Protein AF-A0A8W8MXT1-F1 (afdb_monomer)

Secondary structure (DSSP, 8-state):
-----------------------PPPP--TT---PPPPHHHHHHHHHHHHHHHHHHHHTT---S-S---S---------------------------TT----SGGGGTS----TTS--------GGG----S-----HHHHHHHHHHHHHHHHHHHHHTT-SHHHHHHHHHHHHHHHHHHHHHHHHHHHHHHHHHHHHTT-

Solvent-accessible surface area (backbone atoms only — not comparable to full-atom values): 13811 Å² total; per-residue (Å²): 142,87,83,81,89,82,84,88,81,81,84,76,86,77,82,80,74,79,80,76,87,68,82,69,84,80,81,76,69,82,86,57,83,82,78,77,80,51,73,70,57,52,51,50,50,51,52,52,51,51,52,49,49,51,51,32,57,74,68,67,53,77,72,94,76,85,80,88,94,70,94,77,88,80,90,81,88,89,87,87,86,84,92,84,81,91,73,88,73,81,90,75,84,79,87,74,75,98,78,72,83,74,65,80,71,66,66,79,79,51,87,81,87,49,92,82,59,82,61,82,78,77,82,73,58,80,89,73,63,80,75,85,63,85,73,74,64,51,75,66,55,48,55,51,49,50,53,50,51,51,50,52,50,51,50,48,37,37,74,71,35,70,34,72,67,35,38,52,52,51,51,52,50,50,52,53,49,51,52,51,50,53,51,49,51,51,52,52,51,54,48,50,54,52,48,52,61,51,63,76,72,110

Radius of gyration: 38.76 Å; Cα contacts (8 Å, |Δi|>4): 17; chains: 1; bounding box: 83×73×113 Å

Structure (mmCIF, N/CA/C/O backbone):
data_AF-A0A8W8MXT1-F1
#
_entry.id   AF-A0A8W8MXT1-F1
#
loop_
_atom_site.group_PDB
_atom_site.id
_atom_site.type_symbol
_atom_site.label_atom_id
_atom_site.label_alt_id
_atom_site.label_comp_id
_atom_site.label_asym_id
_atom_site.label_entity_id
_atom_site.label_seq_id
_atom_site.pdbx_PDB_ins_code
_atom_site.Cartn_x
_atom_site.Cartn_y
_atom_site.Cartn_z
_atom_site.occupancy
_atom_site.B_iso_or_equiv
_atom_site.auth_seq_id
_atom_site.auth_comp_id
_atom_site.auth_asym_id
_atom_site.auth_atom_id
_atom_site.pdbx_PDB_model_num
ATOM 1 N N . MET A 1 1 ? 56.842 46.570 -22.844 1.00 40.50 1 MET A N 1
ATOM 2 C CA . MET A 1 1 ? 55.548 46.547 -22.132 1.00 40.50 1 MET A CA 1
ATOM 3 C C . MET A 1 1 ? 55.497 45.301 -21.277 1.00 40.50 1 MET A C 1
ATOM 5 O O . MET A 1 1 ? 55.399 44.234 -21.853 1.00 40.50 1 MET A O 1
ATOM 9 N N . LEU A 1 2 ? 55.614 45.447 -19.958 1.00 51.06 2 LEU A N 1
ATOM 10 C CA . LEU A 1 2 ? 55.092 44.544 -18.925 1.00 51.06 2 LEU A CA 1
ATOM 11 C C . LEU A 1 2 ? 55.190 45.307 -17.592 1.00 51.06 2 LEU A C 1
ATOM 13 O O . LEU A 1 2 ? 56.258 45.829 -17.272 1.00 51.06 2 LEU A O 1
ATOM 17 N N . PRO A 1 3 ? 54.083 45.421 -16.852 1.00 50.78 3 PRO A N 1
ATOM 18 C CA . PRO A 1 3 ? 54.139 45.133 -15.419 1.00 50.78 3 PRO A CA 1
ATOM 19 C C . PRO A 1 3 ? 52.969 44.211 -15.033 1.00 50.78 3 PRO A C 1
ATOM 21 O O . PRO A 1 3 ? 51.824 44.432 -15.405 1.00 50.78 3 PRO A O 1
ATOM 24 N N . SER A 1 4 ? 53.275 43.043 -14.475 1.00 47.12 4 SER A N 1
ATOM 25 C CA . SER A 1 4 ? 53.350 42.802 -13.026 1.00 47.12 4 SER A CA 1
ATOM 26 C C . SER A 1 4 ? 51.969 42.716 -12.373 1.00 47.12 4 SER A C 1
ATOM 28 O O . SER A 1 4 ? 51.375 43.708 -11.965 1.00 47.12 4 SER A O 1
ATOM 30 N N . LEU A 1 5 ? 51.506 41.472 -12.254 1.00 54.72 5 LEU A N 1
ATOM 31 C CA . LEU A 1 5 ? 50.462 41.018 -11.339 1.00 54.72 5 LEU A CA 1
ATOM 32 C C . LEU A 1 5 ? 50.818 41.421 -9.900 1.00 54.72 5 LEU A C 1
ATOM 34 O O . LEU A 1 5 ? 51.961 41.219 -9.508 1.00 54.72 5 LEU A O 1
ATOM 38 N N . TYR A 1 6 ? 49.856 41.879 -9.094 1.00 54.00 6 TYR A N 1
ATOM 39 C CA . TYR A 1 6 ? 49.810 41.497 -7.679 1.00 54.00 6 TYR A CA 1
ATOM 40 C C . TYR A 1 6 ? 48.378 41.546 -7.134 1.00 54.00 6 TYR A C 1
ATOM 42 O O . TYR A 1 6 ? 47.598 42.461 -7.382 1.00 54.00 6 TYR A O 1
ATOM 50 N N . ILE A 1 7 ? 48.055 40.466 -6.437 1.00 53.22 7 ILE A N 1
ATOM 51 C CA . ILE A 1 7 ? 46.746 39.977 -6.019 1.00 53.22 7 ILE A CA 1
ATOM 52 C C . ILE A 1 7 ? 46.249 40.753 -4.792 1.00 53.22 7 ILE A C 1
ATOM 54 O O . ILE A 1 7 ? 46.935 40.812 -3.774 1.00 53.22 7 ILE A O 1
ATOM 58 N N . CYS A 1 8 ? 45.037 41.312 -4.860 1.00 46.38 8 CYS A N 1
ATOM 59 C CA . CYS A 1 8 ? 44.362 41.903 -3.704 1.00 46.38 8 CYS A CA 1
ATOM 60 C C . CYS A 1 8 ? 43.597 40.806 -2.943 1.00 46.38 8 CYS A C 1
ATOM 62 O O . CYS A 1 8 ? 42.515 40.382 -3.346 1.00 46.38 8 CYS A O 1
ATOM 64 N N . SER A 1 9 ? 44.193 40.315 -1.856 1.00 49.50 9 SER A N 1
ATOM 65 C CA . SER A 1 9 ? 43.590 39.351 -0.931 1.00 49.50 9 SER A CA 1
ATOM 66 C C . SER A 1 9 ? 42.647 40.067 0.044 1.00 49.50 9 SER A C 1
ATOM 68 O O . SER A 1 9 ? 43.097 40.690 1.006 1.00 49.50 9 SER A O 1
ATOM 70 N N . GLN A 1 10 ? 41.333 39.961 -0.174 1.00 53.66 10 GLN A N 1
ATOM 71 C CA . GLN A 1 10 ? 40.317 40.369 0.802 1.00 53.66 10 GLN A CA 1
ATOM 72 C C . GLN A 1 10 ? 40.299 39.397 1.995 1.00 53.66 10 GLN A C 1
ATOM 74 O O . GLN A 1 10 ? 39.792 38.279 1.897 1.00 53.66 10 GLN A O 1
ATOM 79 N N . LEU A 1 11 ? 40.816 39.837 3.146 1.00 50.19 11 LEU A N 1
ATOM 80 C CA . LEU A 1 11 ? 40.603 39.177 4.436 1.00 50.19 11 LEU A CA 1
ATOM 81 C C . LEU A 1 11 ? 39.137 39.337 4.879 1.00 50.19 11 LEU A C 1
ATOM 83 O O . LEU A 1 11 ? 38.745 40.390 5.382 1.00 50.19 11 LEU A O 1
ATOM 87 N N . HIS A 1 12 ? 38.345 38.270 4.778 1.00 49.03 12 HIS A N 1
ATOM 88 C CA . HIS A 1 12 ? 37.086 38.149 5.513 1.00 49.03 12 HIS A CA 1
ATOM 89 C C . HIS A 1 12 ? 37.369 37.603 6.918 1.00 49.03 12 HIS A C 1
ATOM 91 O O . HIS A 1 12 ? 37.775 36.455 7.098 1.00 49.03 12 HIS A O 1
ATOM 97 N N . LYS A 1 13 ? 37.158 38.449 7.931 1.00 48.50 13 LYS A N 1
ATOM 98 C CA . LYS A 1 13 ? 37.208 38.087 9.353 1.00 48.50 13 LYS A CA 1
ATOM 99 C C . LYS A 1 13 ? 36.085 37.091 9.674 1.00 48.50 13 LYS A C 1
ATOM 101 O O . LYS A 1 13 ? 34.953 37.492 9.924 1.00 48.50 13 LYS A O 1
ATOM 106 N N . ILE A 1 14 ? 36.394 35.796 9.698 1.00 48.50 14 ILE A N 1
ATOM 107 C CA . ILE A 1 14 ? 35.502 34.774 10.259 1.00 48.50 14 ILE A CA 1
ATOM 108 C C . ILE A 1 14 ? 35.647 34.831 11.782 1.00 48.50 14 ILE A C 1
ATOM 110 O O . ILE A 1 14 ? 36.616 34.328 12.350 1.00 48.50 14 ILE A O 1
ATOM 114 N N . SER A 1 15 ? 34.675 35.462 12.440 1.00 42.72 15 SER A N 1
ATOM 115 C CA . SER A 1 15 ? 34.469 35.349 13.883 1.00 42.72 15 SER A CA 1
ATOM 116 C C . SER A 1 15 ? 34.148 33.889 14.218 1.00 42.72 15 SER A C 1
ATOM 118 O O . SER A 1 15 ? 33.016 33.428 14.074 1.00 42.72 15 SER A O 1
ATOM 120 N N . ARG A 1 16 ? 35.168 33.123 14.616 1.00 47.56 16 ARG A N 1
ATOM 121 C CA . ARG A 1 16 ? 35.011 31.787 15.200 1.00 47.56 16 ARG A CA 1
ATOM 122 C C . ARG A 1 16 ? 34.547 31.941 16.649 1.00 47.56 16 ARG A C 1
ATOM 124 O O . ARG A 1 16 ? 35.324 31.781 17.583 1.00 47.56 16 ARG A O 1
ATOM 131 N N . GLY A 1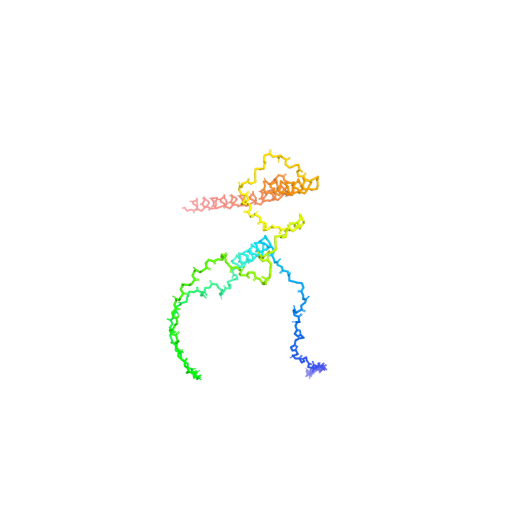 17 ? 33.270 32.276 16.823 1.00 42.88 17 GLY A N 1
ATOM 132 C CA . GLY A 1 17 ? 32.574 32.103 18.094 1.00 42.88 17 GLY A CA 1
ATOM 133 C C . GLY A 1 17 ? 32.471 30.610 18.404 1.00 42.88 17 GLY A C 1
ATOM 134 O O . GLY A 1 17 ? 31.819 29.866 17.670 1.00 42.88 17 GLY A O 1
ATOM 135 N N . GLY A 1 18 ? 33.169 30.168 19.450 1.00 45.69 18 GLY A N 1
ATOM 136 C CA . GLY A 1 18 ? 33.198 28.781 19.897 1.00 45.69 18 GLY A CA 1
ATOM 137 C C . GLY A 1 18 ? 31.804 28.273 20.260 1.00 45.69 18 GLY A C 1
ATOM 138 O O . GLY A 1 18 ? 31.158 28.785 21.170 1.00 45.69 18 GLY A O 1
ATOM 139 N N . ARG A 1 19 ? 31.345 27.231 19.562 1.00 50.53 19 ARG A N 1
ATOM 140 C CA . ARG A 1 19 ? 30.211 26.421 20.007 1.00 50.53 19 ARG A CA 1
ATOM 141 C C . ARG A 1 19 ? 30.745 25.409 21.010 1.00 50.53 19 ARG A C 1
ATOM 143 O O . ARG A 1 19 ? 31.277 24.374 20.623 1.00 50.53 19 ARG A O 1
ATOM 150 N N . GLY A 1 20 ? 30.649 25.750 22.292 1.00 45.50 20 GLY A N 1
ATOM 151 C CA . GLY A 1 20 ? 30.861 24.794 23.370 1.00 45.50 20 GLY A CA 1
ATOM 152 C C . GLY A 1 20 ? 29.969 23.573 23.150 1.00 45.50 20 GLY A C 1
ATOM 153 O O . GLY A 1 20 ? 28.753 23.707 23.007 1.00 45.50 20 GLY A O 1
ATOM 154 N N . GLY A 1 21 ? 30.587 22.393 23.088 1.00 55.50 21 GLY A N 1
ATOM 155 C CA . GLY A 1 21 ? 29.912 21.099 23.102 1.00 55.50 21 GLY A CA 1
ATOM 156 C C . GLY A 1 21 ? 29.298 20.855 24.475 1.00 55.50 21 GLY A C 1
ATOM 157 O O . GLY A 1 21 ? 29.840 20.116 25.288 1.00 55.50 21 GLY A O 1
ATOM 158 N N . GLY A 1 22 ? 28.192 21.538 24.758 1.00 51.62 22 GLY A N 1
ATOM 159 C CA . GLY A 1 22 ? 27.379 21.288 25.935 1.00 51.62 22 GLY A CA 1
ATOM 160 C C . GLY A 1 22 ? 26.514 20.064 25.685 1.00 51.62 22 GLY A C 1
ATOM 161 O O . GLY A 1 22 ? 25.626 20.100 24.834 1.00 51.62 22 GLY A O 1
ATOM 162 N N . TYR A 1 23 ? 26.773 18.990 26.431 1.00 65.56 23 TYR A N 1
ATOM 163 C CA . TYR A 1 23 ? 25.826 17.896 26.631 1.00 65.56 23 TYR A CA 1
ATOM 164 C C . TYR A 1 23 ? 24.444 18.504 26.910 1.00 65.56 23 TYR A C 1
ATOM 166 O O . TYR A 1 23 ? 24.275 19.248 27.878 1.00 65.56 23 TYR A O 1
ATOM 174 N N . GLY A 1 24 ? 23.481 18.248 26.023 1.00 72.06 24 GLY A N 1
ATOM 175 C CA . GLY A 1 24 ? 22.131 18.787 26.153 1.00 72.06 24 GLY A CA 1
ATOM 176 C C . GLY A 1 24 ? 21.487 18.392 27.491 1.00 72.06 24 GLY A C 1
ATOM 177 O O . GLY A 1 24 ? 21.883 17.391 28.098 1.00 72.06 24 GLY A O 1
ATOM 178 N N . PRO A 1 25 ? 20.491 19.159 27.968 1.00 74.12 25 PRO A N 1
ATOM 179 C CA . PRO A 1 25 ? 19.817 18.878 29.231 1.00 74.12 25 PRO A CA 1
ATOM 180 C C . PRO A 1 25 ? 19.287 17.437 29.246 1.00 74.12 25 PRO A C 1
ATOM 182 O O . PRO A 1 25 ? 18.581 17.014 28.325 1.00 74.12 25 PRO A O 1
ATOM 185 N N . LYS A 1 26 ? 19.657 16.666 30.281 1.00 73.06 26 LYS A N 1
ATOM 186 C CA . LYS A 1 26 ? 19.218 15.273 30.436 1.00 73.06 26 LYS A CA 1
ATOM 187 C C . LYS A 1 26 ? 17.690 15.238 30.487 1.00 73.06 26 LYS A C 1
ATOM 189 O O . LYS A 1 26 ? 17.072 15.934 31.288 1.00 73.06 26 LYS A O 1
ATOM 194 N N . LYS A 1 27 ? 17.085 14.439 29.604 1.00 78.38 27 LYS A N 1
ATOM 195 C CA . LYS A 1 27 ? 15.631 14.268 29.545 1.00 78.38 27 LYS A CA 1
ATOM 196 C C . LYS A 1 27 ? 15.172 13.536 30.805 1.00 78.38 27 LYS A C 1
ATOM 198 O O . LYS A 1 27 ? 15.558 12.393 31.039 1.00 78.38 27 LYS A O 1
ATOM 203 N N . ASN A 1 28 ? 14.349 14.196 31.612 1.00 78.44 28 ASN A N 1
ATOM 204 C CA . ASN A 1 28 ? 13.729 13.577 32.774 1.00 78.44 28 ASN A CA 1
ATOM 205 C C . ASN A 1 28 ? 12.517 12.764 32.304 1.00 78.44 28 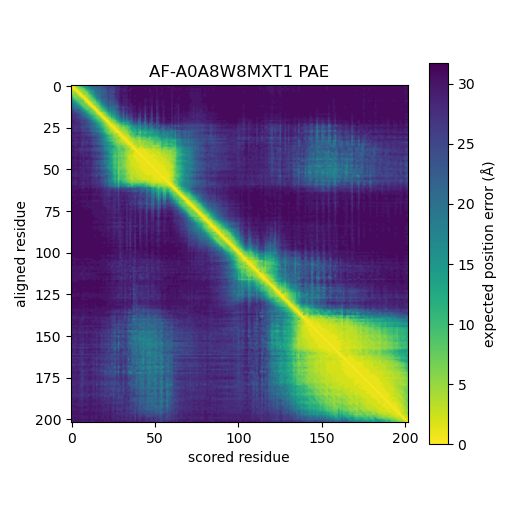ASN A C 1
ATOM 207 O O . ASN A 1 28 ? 11.474 13.326 31.993 1.00 78.44 28 ASN A O 1
ATOM 211 N N . TYR A 1 29 ? 12.653 11.439 32.270 1.00 77.75 29 TYR A N 1
ATOM 212 C CA . TYR A 1 29 ? 11.576 10.518 31.872 1.00 77.75 29 TYR A CA 1
ATOM 213 C C . TYR A 1 29 ? 10.557 10.244 32.994 1.00 77.75 29 TYR A C 1
ATOM 215 O O . TYR A 1 29 ? 9.564 9.543 32.794 1.00 77.75 29 TYR A O 1
ATOM 223 N N . LYS A 1 30 ? 10.785 10.779 34.200 1.00 83.31 30 LYS A N 1
ATOM 224 C CA . LYS A 1 30 ? 9.920 10.539 35.359 1.00 83.31 30 LYS A CA 1
ATOM 225 C C . LYS A 1 30 ? 8.631 11.354 35.229 1.00 83.31 30 LYS A C 1
ATOM 227 O O . LYS A 1 30 ? 8.668 12.577 35.268 1.00 83.31 30 LYS A O 1
ATOM 232 N N . GLY A 1 31 ? 7.502 10.659 35.076 1.00 80.88 31 GLY A N 1
ATOM 233 C CA . GLY A 1 31 ? 6.175 11.263 34.890 1.00 80.88 31 GLY A CA 1
ATOM 234 C C . GLY A 1 31 ? 5.742 11.425 33.428 1.00 80.88 31 GLY A C 1
ATOM 235 O O . GLY A 1 31 ? 4.626 11.876 33.176 1.00 80.88 31 GLY A O 1
ATOM 236 N N . GLN A 1 32 ? 6.576 11.030 32.458 1.00 83.69 32 GLN A N 1
ATOM 237 C CA . GLN A 1 32 ? 6.159 10.985 31.059 1.00 83.69 32 GLN A CA 1
ATOM 238 C C . GLN A 1 32 ? 5.208 9.801 30.843 1.00 83.69 32 GLN A C 1
ATOM 240 O O . GLN A 1 32 ? 5.432 8.705 31.363 1.00 83.69 32 GLN A O 1
ATOM 245 N N . ARG A 1 33 ? 4.127 10.021 30.085 1.00 80.94 33 ARG A N 1
ATOM 246 C CA . ARG A 1 33 ? 3.199 8.948 29.710 1.00 80.94 33 ARG A CA 1
ATOM 247 C C . ARG A 1 33 ? 3.984 7.838 29.010 1.00 80.94 33 ARG A C 1
ATOM 249 O O . ARG A 1 33 ? 4.673 8.094 28.026 1.00 80.94 33 ARG A O 1
ATOM 256 N N . ARG A 1 34 ? 3.896 6.616 29.542 1.00 82.56 34 ARG A N 1
ATOM 257 C CA . ARG A 1 34 ? 4.481 5.435 28.904 1.00 82.56 34 ARG A CA 1
ATOM 258 C C . ARG A 1 34 ? 3.614 5.106 27.695 1.00 82.56 34 ARG A C 1
ATOM 260 O O . ARG A 1 34 ? 2.451 4.750 27.861 1.00 82.56 34 ARG A O 1
ATOM 267 N N . HIS A 1 35 ? 4.167 5.276 26.503 1.00 83.00 35 HIS A N 1
ATOM 268 C CA . HIS A 1 35 ? 3.561 4.760 25.286 1.00 83.00 35 HIS A CA 1
ATOM 269 C C . HIS A 1 35 ? 3.972 3.297 25.166 1.00 83.00 35 HIS A C 1
ATOM 271 O O . HIS A 1 35 ? 5.163 2.991 25.126 1.00 83.00 35 HIS A O 1
ATOM 277 N N . PHE A 1 36 ? 2.989 2.405 25.196 1.00 80.44 36 PHE A N 1
ATOM 278 C CA . PHE A 1 36 ? 3.184 1.032 24.766 1.00 80.44 36 PHE A CA 1
ATOM 279 C C . PHE A 1 36 ? 2.900 1.026 23.268 1.00 80.44 36 PHE A C 1
ATOM 281 O O . PHE A 1 36 ? 1.829 1.467 22.861 1.00 80.44 36 PHE A O 1
ATOM 288 N N . THR A 1 37 ? 3.879 0.643 22.456 1.00 85.12 37 THR A N 1
ATOM 289 C CA . THR A 1 37 ? 3.658 0.445 21.021 1.00 85.12 37 THR A CA 1
ATOM 290 C C . THR A 1 37 ? 2.768 -0.772 20.839 1.00 85.12 37 THR A C 1
ATOM 292 O O . THR A 1 37 ? 3.089 -1.847 21.354 1.00 85.12 37 THR A O 1
ATOM 295 N N . ASP A 1 38 ? 1.662 -0.597 20.124 1.00 88.50 38 ASP A N 1
ATOM 296 C CA . ASP A 1 38 ? 0.737 -1.683 19.821 1.00 88.50 38 ASP A CA 1
ATOM 297 C C . ASP A 1 38 ? 1.421 -2.731 18.926 1.00 88.50 38 ASP A C 1
ATOM 299 O O . ASP A 1 38 ? 2.295 -2.408 18.117 1.00 88.50 38 ASP A O 1
ATOM 303 N N . ALA A 1 39 ? 1.023 -4.002 19.048 1.00 85.00 39 ALA A N 1
ATOM 304 C CA . ALA A 1 39 ? 1.642 -5.108 18.304 1.00 85.00 39 ALA A CA 1
ATOM 305 C C . ALA A 1 39 ? 1.613 -4.889 16.776 1.00 85.00 39 ALA A C 1
ATOM 307 O O . ALA A 1 39 ? 2.568 -5.227 16.073 1.00 85.00 39 ALA A O 1
ATOM 308 N N . ASP A 1 40 ? 0.550 -4.259 16.275 1.00 85.25 40 ASP A N 1
ATOM 309 C CA . ASP A 1 40 ? 0.402 -3.913 14.861 1.00 85.25 40 ASP A CA 1
ATOM 310 C C . ASP A 1 40 ? 1.354 -2.792 14.418 1.00 85.25 40 ASP A C 1
ATOM 312 O O . ASP A 1 40 ? 1.857 -2.809 13.294 1.00 85.25 40 ASP A O 1
ATOM 316 N N . GLU A 1 41 ? 1.645 -1.830 15.296 1.00 84.88 41 GLU A N 1
ATOM 317 C CA . GLU A 1 41 ? 2.595 -0.747 15.022 1.00 84.88 41 GLU A CA 1
ATOM 318 C C . GLU A 1 41 ? 4.032 -1.279 14.985 1.00 84.88 41 GLU A C 1
ATOM 320 O O . GLU A 1 41 ? 4.832 -0.893 14.131 1.00 84.88 41 GLU A O 1
ATOM 325 N N . LEU A 1 42 ? 4.330 -2.244 15.855 1.00 84.56 42 LEU A N 1
ATOM 326 C CA . LEU A 1 42 ? 5.611 -2.940 15.903 1.00 84.56 42 LEU A CA 1
ATOM 327 C C . LEU A 1 42 ? 5.854 -3.739 14.614 1.00 84.56 42 LEU A C 1
ATOM 329 O O . LEU A 1 42 ? 6.940 -3.683 14.036 1.00 84.56 42 LEU A O 1
ATOM 333 N N . LYS A 1 43 ? 4.815 -4.406 14.098 1.00 87.75 43 LYS A N 1
ATOM 334 C CA . LYS A 1 43 ? 4.874 -5.101 12.808 1.00 87.75 43 LYS A CA 1
ATOM 335 C C . LYS A 1 43 ? 5.074 -4.133 11.638 1.00 87.75 43 LYS A C 1
ATOM 337 O O . LYS A 1 43 ? 5.896 -4.400 10.766 1.00 87.75 43 LYS A O 1
ATOM 342 N N . GLN A 1 44 ? 4.385 -2.991 11.634 1.00 89.62 44 GLN A N 1
ATOM 343 C CA . GLN A 1 44 ? 4.576 -1.964 10.603 1.00 89.62 44 GLN A CA 1
ATOM 344 C C . GLN A 1 44 ? 5.983 -1.361 10.630 1.00 89.62 44 GLN A C 1
ATOM 346 O O . GLN A 1 44 ? 6.554 -1.109 9.568 1.00 89.62 44 GLN A O 1
ATOM 351 N N . GLN A 1 45 ? 6.567 -1.158 11.815 1.00 90.25 45 GLN A N 1
ATOM 352 C CA . GLN A 1 45 ? 7.970 -0.756 11.928 1.00 90.25 45 GLN A CA 1
ATOM 353 C C . GLN A 1 45 ? 8.893 -1.807 11.313 1.00 90.25 45 GLN A C 1
ATOM 355 O O . GLN A 1 45 ? 9.680 -1.462 10.436 1.00 90.25 45 GLN A O 1
ATOM 360 N N . GLN A 1 46 ? 8.725 -3.083 11.672 1.00 90.75 46 GLN A N 1
ATOM 361 C CA . GLN A 1 46 ? 9.524 -4.172 11.105 1.00 90.75 46 GLN A CA 1
ATOM 362 C C . GLN A 1 46 ? 9.395 -4.270 9.579 1.00 90.75 46 GLN A C 1
ATOM 364 O O . GLN A 1 46 ? 10.388 -4.473 8.886 1.00 90.75 46 GLN A O 1
ATOM 369 N N . GLU A 1 47 ? 8.192 -4.114 9.027 1.00 92.81 47 GLU A N 1
ATOM 370 C CA . GLU A 1 47 ? 7.974 -4.126 7.576 1.00 92.81 47 GLU A CA 1
ATOM 371 C C . GLU A 1 47 ? 8.621 -2.922 6.883 1.00 92.81 47 GLU A C 1
ATOM 373 O O . GLU A 1 47 ? 9.231 -3.069 5.822 1.00 92.81 47 GLU A O 1
ATOM 378 N N . ARG A 1 48 ? 8.530 -1.731 7.481 1.00 92.56 48 ARG A N 1
ATOM 379 C CA . ARG A 1 48 ? 9.173 -0.519 6.965 1.00 92.56 48 ARG A CA 1
ATOM 380 C C . ARG A 1 48 ? 10.694 -0.655 6.968 1.00 92.56 48 ARG A C 1
ATOM 382 O O . ARG A 1 48 ? 11.331 -0.269 5.988 1.00 92.56 48 ARG A O 1
ATOM 389 N N . ASP A 1 49 ? 11.251 -1.224 8.028 1.00 91.50 49 ASP A N 1
ATOM 390 C CA . ASP A 1 49 ? 12.690 -1.412 8.183 1.00 91.50 49 ASP A CA 1
ATOM 391 C C . ASP A 1 49 ? 13.202 -2.482 7.202 1.00 91.50 49 ASP A C 1
ATOM 393 O O . ASP A 1 49 ? 14.171 -2.233 6.485 1.00 91.50 49 ASP A O 1
ATOM 397 N N . LYS A 1 50 ? 12.475 -3.598 7.027 1.00 93.69 50 LYS A N 1
ATOM 398 C CA . LYS A 1 50 ? 12.749 -4.599 5.975 1.00 93.69 50 LYS A CA 1
ATOM 399 C C . LYS A 1 50 ? 12.696 -3.997 4.576 1.00 93.69 50 LYS A C 1
ATOM 401 O O . LYS A 1 50 ? 13.596 -4.210 3.771 1.00 93.69 50 LYS A O 1
ATOM 406 N N . LYS A 1 51 ? 11.678 -3.187 4.284 1.00 92.62 51 LYS A N 1
ATOM 407 C CA . LYS A 1 51 ? 11.550 -2.505 2.990 1.00 92.62 51 LYS A CA 1
ATOM 408 C C . LYS A 1 51 ? 12.699 -1.526 2.749 1.00 92.62 51 LYS A C 1
ATOM 410 O O . LYS A 1 51 ? 13.160 -1.378 1.618 1.00 92.62 51 LYS A O 1
ATOM 415 N N . GLN A 1 52 ? 13.170 -0.857 3.800 1.00 90.44 52 GLN A N 1
ATOM 416 C CA . GLN A 1 52 ? 14.330 0.022 3.722 1.00 90.44 52 GLN A CA 1
ATOM 417 C C . GLN A 1 52 ? 15.625 -0.773 3.504 1.00 90.44 52 GLN A C 1
ATOM 419 O O . GLN A 1 52 ? 16.420 -0.381 2.652 1.00 90.44 52 GLN A O 1
ATOM 424 N N . GLN A 1 53 ? 15.819 -1.901 4.192 1.00 90.12 53 GLN A N 1
ATOM 425 C CA . GLN A 1 53 ? 16.937 -2.817 3.943 1.00 90.12 53 GLN A CA 1
ATOM 426 C C . GLN A 1 53 ? 16.920 -3.349 2.505 1.00 90.12 53 GLN A C 1
ATOM 428 O O . GLN A 1 53 ? 17.931 -3.282 1.812 1.00 90.12 53 GLN A O 1
ATOM 433 N N . GLU A 1 54 ? 15.770 -3.806 2.009 1.00 91.38 54 GLU A N 1
ATOM 434 C CA . GLU A 1 54 ? 15.624 -4.276 0.631 1.00 91.38 54 GLU A CA 1
ATOM 435 C C . GLU A 1 54 ? 15.921 -3.175 -0.387 1.00 91.38 54 GLU A C 1
ATOM 437 O O . GLU A 1 54 ? 16.570 -3.440 -1.399 1.00 91.38 54 GLU A O 1
ATOM 442 N N . TRP A 1 55 ? 15.488 -1.939 -0.121 1.00 92.31 55 TRP A N 1
ATOM 443 C CA . TRP A 1 55 ? 15.831 -0.787 -0.952 1.00 92.31 55 TRP A CA 1
ATOM 444 C C . TRP A 1 55 ? 17.345 -0.548 -0.966 1.00 92.31 55 TRP A C 1
ATOM 446 O O . TRP A 1 55 ? 17.920 -0.388 -2.039 1.00 92.31 55 TRP A O 1
ATOM 456 N N . ARG A 1 56 ? 18.015 -0.606 0.192 1.00 87.94 56 ARG A N 1
ATOM 457 C CA . ARG A 1 56 ? 19.479 -0.468 0.288 1.00 87.94 56 ARG A CA 1
ATOM 458 C C . ARG A 1 56 ? 20.214 -1.591 -0.446 1.00 87.94 56 ARG A C 1
ATOM 460 O O . ARG A 1 56 ? 21.136 -1.297 -1.204 1.00 87.94 56 ARG A O 1
ATOM 467 N N . ARG A 1 57 ? 19.743 -2.838 -0.320 1.00 85.56 57 ARG A N 1
ATOM 468 C CA . ARG A 1 57 ? 20.263 -4.007 -1.050 1.00 85.56 57 ARG A CA 1
ATOM 469 C C . ARG A 1 57 ? 20.111 -3.839 -2.560 1.00 85.56 57 ARG A C 1
ATOM 471 O O . ARG A 1 57 ? 21.045 -4.098 -3.307 1.00 85.56 57 ARG A O 1
ATOM 478 N N . GLN A 1 58 ? 18.956 -3.355 -3.019 1.00 80.81 58 GLN A N 1
ATOM 479 C CA . GLN A 1 58 ? 18.721 -3.058 -4.437 1.00 80.81 58 GLN A CA 1
ATOM 480 C C . GLN A 1 58 ? 19.575 -1.894 -4.956 1.00 80.81 58 GLN A C 1
ATOM 482 O O . GLN A 1 58 ? 19.898 -1.863 -6.140 1.00 80.81 58 GLN A O 1
ATOM 487 N N . GLN A 1 59 ? 19.936 -0.939 -4.096 1.00 83.44 59 GLN A N 1
ATOM 488 C CA . GLN A 1 59 ? 20.846 0.160 -4.429 1.00 83.44 59 GLN A CA 1
ATOM 489 C C . GLN A 1 59 ? 22.332 -0.217 -4.295 1.00 83.44 59 GLN A C 1
ATOM 491 O O . GLN A 1 59 ? 23.184 0.630 -4.551 1.00 83.44 59 GLN A O 1
ATOM 496 N N . GLY A 1 60 ? 22.656 -1.457 -3.908 1.00 76.75 60 GLY A N 1
ATOM 497 C CA . GLY A 1 60 ? 24.039 -1.904 -3.717 1.00 76.75 60 GLY A CA 1
ATOM 498 C C . GLY A 1 60 ? 24.762 -1.188 -2.572 1.00 76.75 60 GLY A C 1
ATOM 499 O O . GLY A 1 60 ? 25.987 -1.140 -2.556 1.00 76.75 60 GLY A O 1
ATOM 500 N N . ILE A 1 61 ? 24.016 -0.601 -1.630 1.00 70.56 61 ILE A N 1
ATOM 501 C CA . ILE A 1 61 ? 24.568 -0.008 -0.411 1.00 70.56 61 ILE A CA 1
ATOM 502 C C . ILE A 1 61 ? 24.608 -1.134 0.624 1.00 70.56 61 ILE A C 1
ATOM 504 O O . ILE A 1 61 ? 23.705 -1.251 1.456 1.00 70.56 61 ILE A O 1
ATOM 508 N N . GLU A 1 62 ? 25.616 -2.000 0.518 1.00 53.03 62 GLU A N 1
ATOM 509 C CA . GLU A 1 62 ? 25.925 -2.996 1.547 1.00 53.03 62 GLU A CA 1
ATOM 510 C C . GLU A 1 62 ? 26.282 -2.258 2.846 1.00 53.03 62 GLU A C 1
ATOM 512 O O . GLU A 1 62 ? 27.299 -1.575 2.944 1.00 53.03 62 GLU A O 1
ATOM 517 N N . SER A 1 63 ? 25.388 -2.336 3.836 1.00 48.22 63 SER A N 1
ATOM 518 C CA . SER A 1 63 ? 25.803 -2.223 5.234 1.00 48.22 63 SER A CA 1
ATOM 519 C C . SER A 1 63 ? 26.424 -3.562 5.576 1.00 48.22 63 SER A C 1
ATOM 521 O O . SER A 1 63 ? 25.701 -4.537 5.758 1.00 48.22 63 SER A O 1
ATOM 523 N N . ASP A 1 64 ? 27.742 -3.585 5.640 1.00 48.44 64 ASP A N 1
ATOM 524 C CA . ASP A 1 64 ? 28.519 -4.599 6.344 1.00 48.44 64 ASP A CA 1
ATOM 525 C C . ASP A 1 64 ? 28.248 -4.440 7.855 1.00 48.44 64 ASP A C 1
ATOM 527 O O . ASP A 1 64 ? 29.003 -3.802 8.575 1.00 48.44 64 ASP A O 1
ATOM 531 N N . GLU A 1 65 ? 27.051 -4.824 8.309 1.00 48.44 65 GLU A N 1
ATOM 532 C CA . GLU A 1 65 ? 26.652 -4.743 9.727 1.00 48.44 65 GLU A CA 1
ATOM 533 C C . GLU A 1 65 ? 25.482 -5.700 10.042 1.00 48.44 65 GLU A C 1
ATOM 535 O O . GLU A 1 65 ? 24.634 -5.425 10.889 1.00 48.44 65 GLU A O 1
ATOM 540 N N . GLU A 1 66 ? 25.393 -6.818 9.315 1.00 45.75 66 GLU A N 1
ATOM 541 C CA . GLU A 1 66 ? 24.440 -7.903 9.595 1.00 45.75 66 GLU A CA 1
ATOM 542 C C . GLU A 1 66 ? 25.106 -9.270 9.350 1.00 45.75 66 GLU A C 1
ATOM 544 O O . GLU A 1 66 ? 24.585 -10.138 8.661 1.00 45.75 66 GLU A O 1
ATOM 549 N N . GLU A 1 67 ? 26.302 -9.445 9.907 1.00 44.47 67 GLU A N 1
ATOM 550 C CA . GLU A 1 67 ? 26.912 -10.744 10.195 1.00 44.47 67 GLU A CA 1
ATOM 551 C C . GLU A 1 67 ? 27.660 -10.579 11.532 1.00 44.47 67 GLU A C 1
ATOM 553 O O . GLU A 1 67 ? 28.248 -9.524 11.751 1.00 44.47 67 GLU A O 1
ATOM 558 N N . GLU A 1 68 ? 27.597 -11.582 12.419 1.00 43.62 68 GLU A N 1
ATOM 559 C CA . GLU A 1 68 ? 28.132 -11.635 13.804 1.00 43.62 68 GLU A CA 1
ATOM 560 C C . GLU A 1 68 ? 27.134 -11.358 14.956 1.00 43.62 68 GLU A C 1
ATOM 562 O O . GLU A 1 68 ? 27.262 -10.399 15.708 1.00 43.62 68 GLU A O 1
ATOM 567 N N . GLU A 1 69 ? 26.193 -12.285 15.174 1.00 41.69 69 GLU A N 1
ATOM 568 C CA . GLU A 1 69 ? 25.742 -12.688 16.525 1.00 41.69 69 GLU A CA 1
ATOM 569 C C . GLU A 1 69 ? 25.646 -14.232 16.548 1.00 41.69 69 GLU A C 1
ATOM 571 O O . GLU A 1 69 ? 24.581 -14.834 16.666 1.00 41.69 69 GLU A O 1
ATOM 576 N N . GLU A 1 70 ? 26.795 -14.889 16.369 1.00 41.62 70 GLU A N 1
ATOM 577 C CA . GLU A 1 70 ? 27.045 -16.289 16.739 1.00 41.62 70 GLU A CA 1
ATOM 578 C C . GLU A 1 70 ? 28.216 -16.271 17.743 1.00 41.62 70 GLU A C 1
ATOM 580 O O . GLU A 1 70 ? 29.340 -15.927 17.369 1.00 41.62 70 GLU A O 1
ATOM 585 N N . PRO A 1 71 ? 28.022 -16.590 19.038 1.00 38.62 71 PRO A N 1
ATOM 586 C CA . PRO A 1 71 ? 29.071 -16.401 20.032 1.00 38.62 71 PRO A CA 1
ATOM 587 C C . PRO A 1 71 ? 30.088 -17.551 19.985 1.00 38.62 71 PRO A C 1
ATOM 589 O O . PRO A 1 71 ? 29.945 -18.564 20.675 1.00 38.62 71 PRO A O 1
ATOM 592 N N . LYS A 1 72 ? 31.171 -17.388 19.213 1.00 33.50 72 LYS A N 1
ATOM 593 C CA . LYS A 1 72 ? 32.370 -18.234 19.333 1.00 33.50 72 LYS A CA 1
ATOM 594 C C . LYS A 1 72 ? 33.416 -17.613 20.255 1.00 33.50 72 LYS A C 1
ATOM 596 O O . LYS A 1 72 ? 34.062 -16.615 19.958 1.00 33.50 72 LYS A O 1
ATOM 601 N N . ALA A 1 73 ? 33.607 -18.288 21.382 1.00 42.81 73 ALA A N 1
ATOM 602 C CA . ALA A 1 73 ? 34.655 -18.053 22.357 1.00 42.81 73 ALA A CA 1
ATOM 603 C C . ALA A 1 73 ? 36.068 -18.213 21.767 1.00 42.81 73 ALA A C 1
ATOM 605 O O . ALA A 1 73 ? 36.402 -19.298 21.303 1.00 42.81 73 ALA A O 1
ATOM 606 N N . THR A 1 74 ? 36.933 -17.202 21.924 1.00 32.66 74 THR A N 1
ATOM 607 C CA . THR A 1 74 ? 38.380 -17.390 22.153 1.00 32.66 74 THR A CA 1
ATOM 608 C C . THR A 1 74 ? 38.995 -16.208 22.909 1.00 32.66 74 THR A C 1
ATOM 610 O O . THR A 1 74 ? 38.732 -15.045 22.627 1.00 32.66 74 THR A O 1
ATOM 613 N N . ALA A 1 75 ? 39.821 -16.559 23.891 1.00 33.84 75 ALA A N 1
ATOM 614 C CA . ALA A 1 75 ? 40.430 -15.746 24.936 1.00 33.84 75 ALA A CA 1
ATOM 615 C C . ALA A 1 75 ? 41.533 -14.757 24.500 1.00 33.84 75 ALA A C 1
ATOM 617 O O . ALA A 1 75 ? 42.337 -15.079 23.627 1.00 33.84 75 ALA A O 1
ATOM 618 N N . LYS A 1 76 ? 41.652 -13.639 25.246 1.00 34.62 76 LYS A N 1
ATOM 619 C CA . LYS A 1 76 ? 42.870 -13.117 25.937 1.00 34.62 76 LYS A CA 1
ATOM 620 C C . LYS A 1 76 ? 42.576 -11.724 26.538 1.00 34.62 76 LYS A C 1
ATOM 622 O O . LYS A 1 76 ? 42.353 -10.777 25.802 1.00 34.62 76 LYS A O 1
ATOM 627 N N . SER A 1 77 ? 42.343 -11.626 27.856 1.00 34.38 77 SER A N 1
ATOM 628 C CA . SER A 1 77 ? 43.256 -11.076 28.895 1.00 34.38 77 SER A CA 1
ATOM 629 C C . SER A 1 77 ? 43.782 -9.662 28.574 1.00 34.38 77 SER A C 1
ATOM 631 O O . SER A 1 77 ? 44.445 -9.503 27.559 1.00 34.38 77 SER A O 1
ATOM 633 N N . GLN A 1 78 ? 43.609 -8.621 29.399 1.00 35.59 78 GLN A N 1
ATOM 634 C CA . GLN A 1 78 ? 44.191 -8.463 30.745 1.00 35.59 78 GLN A CA 1
ATOM 635 C C . GLN A 1 78 ? 43.555 -7.275 31.514 1.00 35.59 78 GLN A C 1
ATOM 637 O O . GLN A 1 78 ? 43.310 -6.233 30.913 1.00 35.59 78 GLN A O 1
ATOM 642 N N . GLY A 1 79 ? 43.399 -7.403 32.845 1.00 30.88 79 GLY A N 1
ATOM 643 C CA . GLY A 1 79 ? 43.260 -6.269 33.786 1.00 30.88 79 GLY A CA 1
ATOM 644 C C . GLY A 1 79 ? 42.235 -6.449 34.924 1.00 30.88 79 GLY A C 1
ATOM 645 O O . GLY A 1 79 ? 41.107 -5.996 34.792 1.00 30.88 79 GLY A O 1
ATOM 646 N N . ALA A 1 80 ? 42.632 -7.101 36.027 1.00 40.38 80 ALA A N 1
ATOM 647 C CA . ALA A 1 80 ? 41.846 -7.407 37.248 1.00 40.38 80 ALA A CA 1
ATOM 648 C C . ALA A 1 80 ? 41.605 -6.170 38.169 1.00 40.38 80 ALA A C 1
ATOM 650 O O . ALA A 1 80 ? 42.250 -5.149 37.911 1.00 40.38 80 ALA A O 1
ATOM 651 N N . PRO A 1 81 ? 40.746 -6.204 39.234 1.00 45.75 81 PRO A N 1
ATOM 652 C CA . PRO A 1 81 ? 41.016 -6.983 40.473 1.00 45.75 81 PRO A CA 1
ATOM 653 C C . PRO A 1 81 ? 39.802 -7.515 41.305 1.00 45.75 81 PRO A C 1
ATOM 655 O O . PRO A 1 81 ? 38.749 -6.889 41.358 1.00 45.75 81 PRO A O 1
ATOM 658 N N . GLY A 1 82 ? 40.036 -8.602 42.066 1.00 38.09 82 GLY A N 1
ATOM 659 C CA . GLY A 1 82 ? 39.400 -8.927 43.370 1.00 38.09 82 GLY A CA 1
ATOM 660 C C . GLY A 1 82 ? 38.110 -9.768 43.337 1.00 38.09 82 GLY A C 1
ATOM 661 O O . GLY A 1 82 ? 37.036 -9.229 43.120 1.00 38.09 82 GLY A O 1
ATOM 662 N N . GLU A 1 83 ? 38.173 -11.105 43.370 1.00 43.03 83 GLU A N 1
ATOM 663 C CA . GLU A 1 83 ? 38.152 -11.991 44.566 1.00 43.03 83 GLU A CA 1
ATOM 664 C C . GLU A 1 83 ? 36.861 -11.958 45.419 1.00 43.03 83 GLU A C 1
ATOM 666 O O . GLU A 1 83 ? 36.708 -11.082 46.266 1.00 43.03 83 GLU A O 1
ATOM 671 N N . LEU A 1 84 ? 35.981 -12.967 45.231 1.00 47.66 84 LEU A N 1
ATOM 672 C CA . LEU A 1 84 ? 35.463 -13.960 46.219 1.00 47.66 84 LEU A CA 1
ATOM 673 C C . LEU A 1 84 ? 34.170 -14.675 45.692 1.00 47.66 84 LEU A C 1
ATOM 675 O O . LEU A 1 84 ? 33.571 -14.183 44.740 1.00 47.66 84 LEU A O 1
ATOM 679 N N . PRO A 1 85 ? 33.807 -15.882 46.198 1.00 49.62 85 PRO A N 1
ATOM 680 C CA . PRO A 1 85 ? 33.620 -17.124 45.411 1.00 49.62 85 PRO A CA 1
ATOM 681 C C . PRO A 1 85 ? 32.170 -17.467 44.984 1.00 49.62 85 PRO A C 1
ATOM 683 O O . PRO A 1 85 ? 31.226 -16.863 45.492 1.00 49.62 85 PRO A O 1
ATOM 686 N N . PRO A 1 86 ? 31.965 -18.476 44.099 1.00 49.28 86 PRO A N 1
ATOM 687 C CA . PRO A 1 86 ? 30.636 -19.009 43.799 1.00 49.28 86 PRO A CA 1
ATOM 688 C C . PRO A 1 86 ? 30.098 -19.792 45.004 1.00 49.28 86 PRO A C 1
ATOM 690 O O . PRO A 1 86 ? 30.656 -20.822 45.379 1.00 49.28 86 PRO A O 1
ATOM 693 N N . SER A 1 87 ? 29.020 -19.297 45.615 1.00 36.59 87 SER A N 1
ATOM 694 C CA . SER A 1 87 ? 28.244 -20.090 46.565 1.00 36.59 87 SER A CA 1
ATOM 695 C C . SER A 1 87 ? 27.291 -20.976 45.778 1.00 36.59 87 SER A C 1
ATOM 697 O O . SER A 1 87 ? 26.330 -20.492 45.181 1.00 36.59 87 SER A O 1
ATOM 699 N N . ASP A 1 88 ? 27.594 -22.268 45.801 1.00 48.28 88 ASP A N 1
ATOM 700 C CA . ASP A 1 88 ? 26.607 -23.340 45.856 1.00 48.28 88 ASP A CA 1
ATOM 701 C C . ASP A 1 88 ? 25.443 -22.887 46.757 1.00 48.28 88 ASP A C 1
ATOM 703 O O . ASP A 1 88 ? 25.663 -22.447 47.892 1.00 48.28 88 ASP A O 1
ATOM 707 N N . SER A 1 89 ? 24.229 -22.877 46.221 1.00 36.72 89 SER A N 1
ATOM 708 C CA . SER A 1 89 ? 23.019 -22.728 47.018 1.00 36.72 89 SER A CA 1
ATOM 709 C C . SER A 1 89 ? 21.921 -23.487 46.303 1.00 36.72 89 SER A C 1
ATOM 711 O O . SER A 1 89 ? 21.355 -23.007 45.321 1.00 36.72 89 SER A O 1
ATOM 713 N N . ASP A 1 90 ? 21.730 -24.699 46.808 1.00 36.78 90 ASP A N 1
ATOM 714 C CA . ASP A 1 90 ? 20.572 -25.567 46.707 1.00 36.78 90 ASP A CA 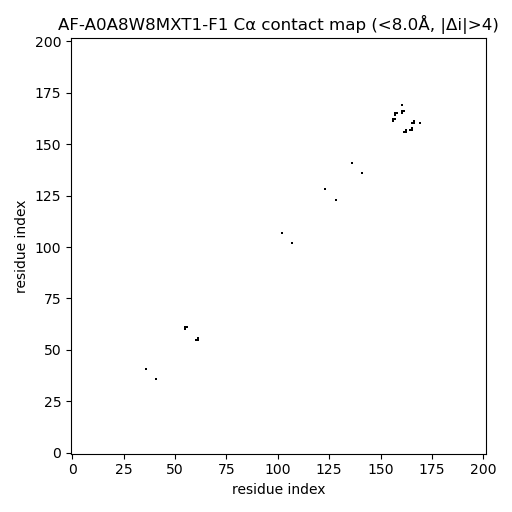1
ATOM 715 C C . ASP A 1 90 ? 19.349 -24.967 46.017 1.00 36.78 90 ASP A C 1
ATOM 717 O O . ASP A 1 90 ? 18.740 -23.977 46.435 1.00 36.78 90 ASP A O 1
ATOM 721 N N . SER A 1 91 ? 18.978 -25.674 44.959 1.00 46.12 91 SER A N 1
ATOM 722 C CA . SER A 1 91 ? 17.644 -25.716 44.398 1.00 46.12 91 SER A CA 1
ATOM 723 C C . SER A 1 91 ? 16.679 -26.298 45.439 1.00 46.12 91 SER A C 1
ATOM 725 O O . SER A 1 91 ? 16.358 -27.480 45.380 1.00 46.12 91 SER A O 1
ATOM 727 N N . GLU A 1 92 ? 16.206 -25.473 46.371 1.00 38.06 92 GLU A N 1
ATOM 728 C CA . GLU A 1 92 ? 15.033 -25.791 47.188 1.00 38.06 92 GLU A CA 1
ATOM 729 C C . GLU A 1 92 ? 13.777 -25.465 46.373 1.00 38.06 92 GLU A C 1
ATOM 731 O O . GLU A 1 92 ? 13.362 -24.316 46.196 1.00 38.06 92 GLU A O 1
ATOM 736 N N . GLU A 1 93 ? 13.218 -26.528 45.809 1.00 46.44 93 GLU A N 1
ATOM 737 C CA . GLU A 1 93 ? 11.848 -26.612 45.337 1.00 46.44 93 GLU A CA 1
ATOM 738 C C . GLU A 1 93 ? 10.915 -26.480 46.546 1.00 46.44 93 GLU A C 1
ATOM 740 O O . GLU A 1 93 ? 10.675 -27.451 47.253 1.00 46.44 93 GLU A O 1
ATOM 745 N N . ASP A 1 94 ? 10.386 -25.279 46.778 1.00 37.66 94 ASP A N 1
ATOM 746 C CA . ASP A 1 94 ? 9.271 -25.080 47.704 1.00 37.66 94 ASP A CA 1
ATOM 747 C C . ASP A 1 94 ? 8.014 -24.715 46.912 1.00 37.66 94 ASP A C 1
ATOM 749 O O . ASP A 1 94 ? 7.669 -23.559 46.655 1.00 37.66 94 ASP A O 1
ATOM 753 N N . SER A 1 95 ? 7.377 -25.774 46.419 1.00 50.16 95 SER A N 1
ATOM 754 C CA . SER A 1 95 ? 6.013 -25.764 45.914 1.00 50.16 95 SER A CA 1
ATOM 755 C C . SER A 1 95 ? 5.053 -25.838 47.106 1.00 50.16 95 SER A C 1
ATOM 757 O O . SER A 1 95 ? 4.478 -26.895 47.367 1.00 50.16 95 SER A O 1
ATOM 759 N N . GLU A 1 96 ? 4.830 -24.722 47.798 1.00 40.22 96 GLU A N 1
ATOM 760 C CA . GLU A 1 96 ? 3.759 -24.602 48.794 1.00 40.22 96 GLU A CA 1
ATOM 761 C C . GLU A 1 96 ? 2.571 -23.802 48.233 1.00 40.22 96 GLU A C 1
ATOM 763 O O . GLU A 1 96 ? 2.567 -22.577 48.123 1.00 40.22 96 GLU A O 1
ATOM 768 N N . ASP A 1 97 ? 1.575 -24.571 47.789 1.00 43.66 97 ASP A N 1
ATOM 769 C CA . ASP A 1 97 ? 0.141 -24.387 48.033 1.00 43.66 97 ASP A CA 1
ATOM 770 C C . ASP A 1 97 ? -0.292 -22.976 48.508 1.00 43.66 97 ASP A C 1
ATOM 772 O O . ASP A 1 97 ? -0.223 -22.628 49.687 1.00 43.66 97 ASP A O 1
ATOM 776 N N . GLU A 1 98 ? -0.827 -22.155 47.592 1.00 49.81 98 GLU A N 1
ATOM 777 C CA . GLU A 1 98 ? -1.606 -20.944 47.926 1.00 49.81 98 GLU A CA 1
ATOM 778 C C . GLU A 1 98 ? -2.978 -21.357 48.506 1.00 49.81 98 GLU A C 1
ATOM 780 O O . GLU A 1 98 ? -4.036 -21.104 47.921 1.00 49.81 98 GLU A O 1
ATOM 785 N N . GLY A 1 99 ? -2.947 -22.032 49.655 1.00 49.16 99 GLY A N 1
ATOM 786 C CA . GLY A 1 99 ? -4.103 -22.513 50.405 1.00 49.16 99 GLY A CA 1
ATOM 787 C C . GLY A 1 99 ? -4.398 -21.732 51.684 1.00 49.16 99 GLY A C 1
ATOM 788 O O . GLY A 1 99 ? -5.545 -21.719 52.115 1.00 49.16 99 GLY A O 1
ATOM 789 N N . ASP A 1 100 ? -3.437 -21.004 52.268 1.00 51.34 100 ASP A N 1
ATOM 790 C CA . ASP A 1 100 ? -3.620 -20.446 53.617 1.00 51.34 100 ASP A CA 1
ATOM 791 C C . ASP A 1 100 ? -3.009 -19.049 53.809 1.00 51.34 100 ASP A C 1
ATOM 793 O O . ASP A 1 100 ? -2.033 -18.829 54.533 1.00 51.34 100 ASP A O 1
ATOM 797 N N . LYS A 1 101 ? -3.670 -18.027 53.252 1.00 59.00 101 LYS A N 1
ATOM 798 C CA . LYS A 1 101 ? -3.536 -16.666 53.798 1.00 59.00 101 LYS A CA 1
ATOM 799 C C . LYS A 1 101 ? -4.227 -16.643 55.156 1.00 59.00 101 LYS A C 1
ATOM 801 O O . LYS A 1 101 ? -5.429 -16.403 55.224 1.00 59.00 101 LYS A O 1
ATOM 806 N N . LYS A 1 102 ? -3.467 -16.877 56.232 1.00 62.31 102 LYS A N 1
ATOM 807 C CA . LYS A 1 102 ? -3.956 -16.746 57.615 1.00 62.31 102 LYS A CA 1
ATOM 808 C C . LYS A 1 102 ? -4.710 -15.420 57.758 1.00 62.31 102 LYS A C 1
ATOM 810 O O . LYS A 1 102 ? -4.123 -14.370 57.470 1.00 62.31 102 LYS A O 1
ATOM 815 N N . ALA A 1 103 ? -5.983 -15.436 58.178 1.00 63.00 103 ALA A N 1
ATOM 816 C CA . ALA A 1 103 ? -6.677 -14.175 58.433 1.00 63.00 103 ALA A CA 1
ATOM 817 C C . ALA A 1 103 ? -5.878 -13.327 59.392 1.00 63.00 103 ALA A C 1
ATOM 819 O O . ALA A 1 103 ? -5.346 -13.777 60.410 1.00 63.00 103 ALA A O 1
ATOM 820 N N . LYS A 1 104 ? -5.910 -12.039 59.094 1.00 70.00 104 LYS A N 1
ATOM 821 C CA . LYS A 1 104 ? -5.476 -11.022 60.024 1.00 70.00 104 LYS A CA 1
ATOM 822 C C . LYS A 1 104 ? -6.591 -10.851 61.059 1.00 70.00 104 LYS A C 1
ATOM 824 O O . LYS A 1 104 ? -7.602 -10.208 60.804 1.00 70.00 104 LYS A O 1
ATOM 829 N N . GLY A 1 105 ? -6.400 -11.438 62.238 1.00 69.56 105 GLY A N 1
ATOM 830 C CA . GLY A 1 105 ? -7.254 -11.211 63.407 1.00 69.56 105 GLY A CA 1
ATOM 831 C C . GLY A 1 105 ? -8.582 -11.978 63.394 1.00 69.56 105 GLY A C 1
ATOM 832 O O . GLY A 1 105 ? -8.636 -13.142 63.018 1.00 69.56 105 GLY A O 1
ATOM 833 N N . VAL A 1 106 ? -9.657 -11.328 63.853 1.00 65.88 106 VAL A N 1
ATOM 834 C CA . VAL A 1 106 ? -10.980 -11.942 64.121 1.00 65.88 106 VAL A CA 1
ATOM 835 C C . VAL A 1 106 ? -11.819 -12.135 62.842 1.00 65.88 106 VAL A C 1
ATOM 837 O O . VAL A 1 106 ? -12.947 -12.608 62.897 1.00 65.88 106 VAL A O 1
ATOM 840 N N . GLU A 1 107 ? -11.277 -11.811 61.665 1.00 68.19 107 GLU A N 1
ATOM 841 C CA . GLU A 1 107 ? -11.989 -11.884 60.378 1.00 68.19 107 GLU A CA 1
ATOM 842 C C . GLU A 1 107 ? -12.481 -13.304 60.023 1.00 68.19 107 GLU A C 1
ATOM 844 O O . GLU A 1 107 ? -13.453 -13.448 59.289 1.00 68.19 107 GLU A O 1
ATOM 849 N N . HIS A 1 108 ? -11.859 -14.355 60.570 1.00 67.81 108 HIS A N 1
ATOM 850 C CA . HIS A 1 108 ? -12.331 -15.741 60.426 1.00 67.81 108 HIS A CA 1
ATOM 851 C C . HIS A 1 108 ? -13.415 -16.153 61.430 1.00 67.81 108 HIS A C 1
ATOM 853 O O . HIS A 1 108 ? -14.059 -17.175 61.227 1.00 67.81 108 HIS A O 1
ATOM 859 N N . LEU A 1 109 ? -13.610 -15.397 62.515 1.00 74.56 109 LEU A N 1
ATOM 860 C CA . LEU A 1 109 ? -14.553 -15.743 63.585 1.00 74.56 109 LEU A CA 1
ATOM 861 C C . LEU A 1 109 ? -15.935 -15.102 63.394 1.00 74.56 109 LEU A C 1
ATOM 863 O O . LEU A 1 109 ? -16.886 -15.484 64.067 1.00 74.56 109 LEU A O 1
ATOM 867 N N . ILE A 1 110 ? -16.040 -14.108 62.508 1.00 75.88 110 ILE A N 1
ATOM 868 C CA . ILE A 1 110 ? -17.278 -13.381 62.226 1.00 75.88 110 ILE A CA 1
ATOM 869 C C . ILE A 1 110 ? -17.655 -13.627 60.766 1.00 75.88 110 ILE A C 1
ATOM 871 O O . ILE A 1 110 ? -16.951 -13.204 59.848 1.00 75.88 110 ILE A O 1
ATOM 875 N N . GLU A 1 111 ? -18.788 -14.289 60.549 1.00 73.81 111 GLU A N 1
ATOM 876 C CA . GLU A 1 111 ? -19.365 -14.503 59.224 1.00 73.81 111 GLU A CA 1
ATOM 877 C C . GLU A 1 111 ? -19.919 -13.174 58.685 1.00 73.81 111 GLU A C 1
ATOM 879 O O . GLU A 1 111 ? -20.930 -12.649 59.148 1.00 73.81 111 GLU A O 1
ATOM 884 N N . ILE A 1 112 ? -19.213 -12.569 57.726 1.00 77.94 112 ILE A N 1
ATOM 885 C CA . ILE A 1 112 ? -19.630 -11.296 57.124 1.00 77.94 112 ILE A CA 1
ATOM 886 C C . ILE A 1 112 ? -20.615 -11.581 55.978 1.00 77.94 112 ILE A C 1
ATOM 888 O O . ILE A 1 112 ? -20.201 -11.746 54.826 1.00 77.94 112 ILE A O 1
ATOM 892 N N . GLU A 1 113 ? -21.915 -11.573 56.283 1.00 75.44 113 GLU A N 1
ATOM 893 C CA . GLU A 1 113 ? -23.040 -11.644 55.330 1.00 75.44 113 GLU A CA 1
ATOM 894 C C . GLU A 1 113 ? -23.326 -10.286 54.660 1.00 75.44 113 GLU A C 1
ATOM 896 O O . GLU A 1 113 ? -24.430 -9.747 54.707 1.00 75.44 113 GLU A O 1
ATOM 901 N N . ASN A 1 114 ? -22.315 -9.667 54.050 1.00 80.19 114 ASN A N 1
ATOM 902 C CA . ASN A 1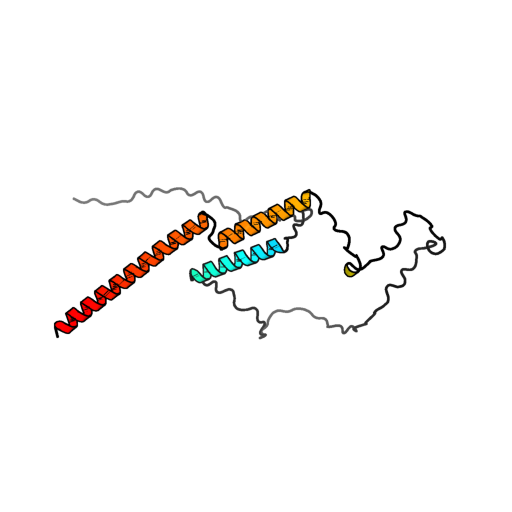 114 ? -22.539 -8.430 53.305 1.00 80.19 114 ASN A CA 1
ATOM 903 C C . ASN A 1 114 ? -22.847 -8.759 51.829 1.00 80.19 114 ASN A C 1
ATOM 905 O O . ASN A 1 114 ? -21.954 -9.232 51.126 1.00 80.19 114 ASN A O 1
ATOM 909 N N . PRO A 1 115 ? -24.060 -8.469 51.318 1.00 78.62 115 PRO A N 1
ATOM 910 C CA . PRO A 1 115 ? -24.461 -8.781 49.940 1.00 78.62 115 PRO A CA 1
ATOM 911 C C . PRO A 1 115 ? -23.688 -7.991 48.870 1.00 78.62 115 PRO A C 1
ATOM 913 O O . PRO A 1 115 ? -23.676 -8.384 47.708 1.00 78.62 115 PRO A O 1
ATOM 916 N N . ASN A 1 116 ? -23.010 -6.902 49.251 1.00 74.25 116 ASN A N 1
ATOM 917 C CA . ASN A 1 116 ? -22.085 -6.159 48.391 1.00 74.25 116 ASN A CA 1
ATOM 918 C C . ASN A 1 116 ? -20.616 -6.553 48.611 1.00 74.25 116 ASN A C 1
ATOM 920 O O . ASN A 1 116 ? -19.731 -5.992 47.961 1.00 74.25 116 ASN A O 1
ATOM 924 N N . ARG A 1 117 ? -20.317 -7.499 49.515 1.00 75.00 117 ARG A N 1
ATOM 925 C CA . ARG A 1 117 ? -18.974 -8.073 49.619 1.00 75.00 117 ARG A CA 1
ATOM 926 C C . ARG A 1 117 ? -18.765 -8.861 48.344 1.00 75.00 117 ARG A C 1
ATOM 928 O O . ARG A 1 117 ? -19.363 -9.911 48.141 1.00 75.00 117 ARG A O 1
ATOM 935 N N . THR A 1 118 ? -17.935 -8.323 47.462 1.00 61.31 118 THR A N 1
ATOM 936 C CA . THR A 1 118 ? -17.478 -9.007 46.258 1.00 61.31 118 THR A CA 1
ATOM 937 C C . THR A 1 118 ? -16.646 -10.214 46.691 1.00 61.31 118 THR A C 1
ATOM 939 O O . THR A 1 118 ? -15.419 -10.141 46.758 1.00 61.31 118 THR A O 1
ATOM 942 N N . GLY A 1 119 ? -17.325 -11.298 47.071 1.00 60.28 119 GLY A N 1
ATOM 943 C CA . GLY A 1 119 ? -16.725 -12.595 47.334 1.00 60.28 119 GLY A CA 1
ATOM 944 C C . GLY A 1 119 ? -15.910 -13.015 46.120 1.00 60.28 119 GLY A C 1
ATOM 945 O O . GLY A 1 119 ? -16.233 -12.621 44.996 1.00 60.28 119 GLY A O 1
ATOM 946 N N . ALA A 1 120 ? -14.820 -13.737 46.379 1.00 64.25 120 ALA A N 1
ATOM 947 C CA . ALA A 1 120 ? -13.849 -14.215 45.402 1.00 64.25 120 ALA A CA 1
ATOM 948 C C . ALA A 1 120 ? -14.467 -14.388 44.005 1.00 64.25 120 ALA A C 1
ATOM 950 O O . ALA A 1 120 ? -15.339 -15.233 43.791 1.00 64.25 120 ALA A O 1
ATOM 951 N N . ARG A 1 121 ? -14.047 -13.528 43.069 1.00 63.53 121 ARG A N 1
ATOM 952 C CA . ARG A 1 121 ? -14.460 -13.594 41.666 1.00 63.53 121 ARG A CA 1
ATOM 953 C C . ARG A 1 121 ? -14.151 -14.999 41.162 1.00 63.53 121 ARG A C 1
ATOM 955 O O . ARG A 1 121 ? -12.990 -15.319 40.932 1.00 63.53 121 ARG A O 1
ATOM 962 N N . GLN A 1 122 ? -15.181 -15.822 41.004 1.00 65.75 122 GLN A N 1
ATOM 963 C CA . GLN A 1 122 ? -15.039 -17.144 40.413 1.00 65.75 122 GLN A CA 1
ATOM 964 C C . GLN A 1 122 ? -14.565 -16.950 38.970 1.00 65.75 122 GLN A C 1
ATOM 966 O O . GLN A 1 122 ? -15.302 -16.429 38.129 1.00 65.75 122 GLN A O 1
ATOM 971 N N . LEU A 1 123 ? -13.306 -17.300 38.707 1.00 63.88 123 LEU A N 1
ATOM 972 C CA . LEU A 1 123 ? -12.670 -17.232 37.395 1.00 63.88 123 LEU A CA 1
ATOM 973 C C . LEU A 1 123 ? -13.283 -18.314 36.499 1.00 63.88 123 LEU A C 1
ATOM 975 O O . LEU A 1 123 ? -12.721 -19.391 36.318 1.00 63.88 123 LEU A O 1
ATOM 979 N N . LYS A 1 124 ? -14.468 -18.045 35.949 1.00 71.25 124 LYS A N 1
ATOM 980 C CA . LYS A 1 124 ? -15.047 -18.894 34.906 1.00 71.25 124 LYS A CA 1
ATOM 981 C C . LYS A 1 124 ? -14.194 -18.747 33.648 1.00 71.25 124 LYS A C 1
ATOM 983 O O . LYS A 1 124 ? -13.977 -17.633 33.167 1.00 71.25 124 LYS A O 1
ATOM 988 N N . LYS A 1 125 ? -13.679 -19.869 33.142 1.00 70.88 125 LYS A N 1
ATOM 989 C CA . LYS A 1 125 ? -12.848 -19.915 31.935 1.00 70.88 125 LYS A CA 1
ATOM 990 C C . LYS A 1 125 ? -13.677 -19.437 30.742 1.00 70.88 125 LYS A C 1
ATOM 992 O O 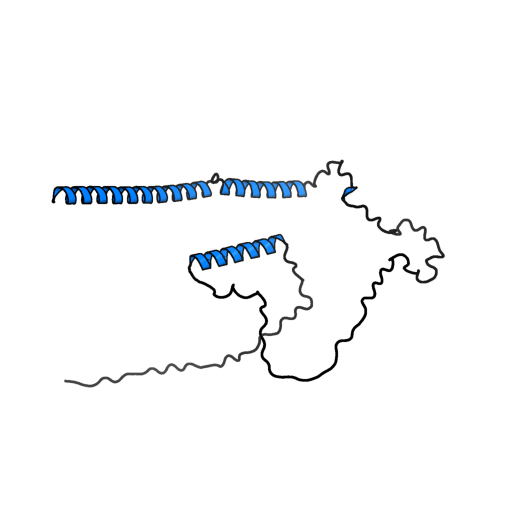. LYS A 1 125 ? -14.836 -19.813 30.590 1.00 70.88 125 LYS A O 1
ATOM 997 N N . VAL A 1 126 ? -13.067 -18.619 29.885 1.00 65.69 126 VAL A N 1
ATOM 998 C CA . VAL A 1 126 ? -13.700 -17.988 28.707 1.00 65.69 126 VAL A CA 1
ATOM 999 C C . VAL A 1 126 ? -14.388 -19.011 27.786 1.00 65.69 126 VAL A C 1
ATOM 1001 O O . VAL A 1 126 ? -15.357 -18.683 27.111 1.00 65.69 126 VAL A O 1
ATOM 1004 N N . THR A 1 127 ? -13.942 -20.266 27.815 1.00 66.50 127 THR A N 1
ATOM 1005 C CA . THR A 1 127 ? -14.480 -21.395 27.047 1.00 66.50 127 THR A CA 1
ATOM 1006 C C . THR A 1 127 ? -15.869 -21.876 27.485 1.00 66.50 127 THR A C 1
ATOM 1008 O O . THR A 1 127 ? -16.535 -22.547 26.706 1.00 66.50 127 THR A O 1
ATOM 1011 N N . GLU A 1 128 ? -16.323 -21.560 28.702 1.00 66.06 128 GLU A N 1
ATOM 1012 C CA . GLU A 1 128 ? -17.623 -22.009 29.244 1.00 66.06 128 GLU A CA 1
ATOM 1013 C C . GLU A 1 128 ? -18.734 -20.950 29.121 1.00 66.06 128 GLU A C 1
ATOM 1015 O O . GLU A 1 128 ? -19.898 -21.204 29.445 1.00 66.06 128 GLU A O 1
ATOM 1020 N N . LEU A 1 129 ? -18.403 -19.752 28.631 1.00 62.00 129 LEU A N 1
ATOM 1021 C CA . LEU A 1 129 ? -19.392 -18.726 28.319 1.00 62.00 129 LEU A CA 1
ATOM 1022 C C . LEU A 1 129 ? -20.086 -19.086 27.000 1.00 62.00 129 LEU A C 1
ATOM 1024 O O . LEU A 1 129 ? -19.613 -18.755 25.917 1.00 62.00 129 LEU A O 1
ATOM 1028 N N . ASN A 1 130 ? -21.229 -19.768 27.097 1.00 57.75 130 ASN A N 1
ATOM 1029 C CA . ASN A 1 130 ? -22.133 -20.008 25.972 1.00 57.75 130 ASN A CA 1
ATOM 1030 C C . ASN A 1 130 ? -22.560 -18.674 25.326 1.00 57.75 130 ASN A C 1
ATOM 1032 O O . ASN A 1 130 ? -23.433 -17.968 25.827 1.00 57.75 130 ASN A O 1
ATOM 1036 N N . THR A 1 131 ? -21.973 -18.348 24.174 1.00 59.41 131 THR A N 1
ATOM 1037 C CA . THR A 1 131 ? -22.301 -17.202 23.306 1.00 59.41 131 THR A CA 1
ATOM 1038 C C . THR A 1 131 ? -23.508 -17.485 22.397 1.00 59.41 131 THR A C 1
ATOM 1040 O O . THR A 1 131 ? -23.590 -17.019 21.263 1.00 59.41 131 THR A O 1
ATOM 1043 N N . THR A 1 132 ? -24.482 -18.263 22.874 1.00 57.62 132 THR A N 1
ATOM 1044 C CA . THR A 1 132 ? -25.668 -18.674 22.099 1.00 57.62 132 THR A CA 1
ATOM 1045 C C . THR A 1 132 ? -26.725 -17.575 21.948 1.00 57.62 132 THR A C 1
ATOM 1047 O O . THR A 1 132 ? -27.700 -17.747 21.217 1.00 57.62 132 THR A O 1
ATOM 1050 N N . GLY A 1 133 ? -26.528 -16.412 22.571 1.00 55.16 133 GLY A N 1
ATOM 1051 C CA . GLY A 1 133 ? -27.270 -15.196 22.261 1.00 55.16 133 GLY A CA 1
ATOM 1052 C C . GLY A 1 133 ? -26.460 -14.343 21.297 1.00 55.16 133 GLY A C 1
ATOM 1053 O O . GLY A 1 133 ? -25.392 -13.872 21.667 1.00 55.16 133 GLY A O 1
ATOM 1054 N N . LYS A 1 134 ? -26.966 -14.123 20.077 1.00 58.34 134 LYS A N 1
ATOM 1055 C CA . LYS A 1 134 ? -26.435 -13.134 19.124 1.00 58.34 134 LYS A CA 1
ATOM 1056 C C . LYS A 1 134 ? -26.427 -11.768 19.808 1.00 58.34 134 LYS A C 1
ATOM 1058 O O . LYS A 1 134 ? -27.424 -11.045 19.752 1.00 58.34 134 LYS A O 1
ATOM 1063 N N . THR A 1 135 ? -25.332 -11.432 20.480 1.00 62.00 135 THR A N 1
ATOM 1064 C CA . THR A 1 135 ? -25.112 -10.099 21.017 1.00 62.00 135 THR A CA 1
ATOM 1065 C C . THR A 1 135 ? -25.095 -9.187 19.804 1.00 62.00 135 THR A C 1
ATOM 1067 O O . THR A 1 135 ? -24.246 -9.275 18.917 1.00 62.00 135 THR A O 1
ATOM 1070 N N . GLN A 1 136 ? -26.155 -8.396 19.667 1.00 61.62 136 GLN A N 1
ATOM 1071 C CA . GLN A 1 136 ? -26.226 -7.389 18.630 1.00 61.62 136 GLN A CA 1
ATOM 1072 C C . GLN A 1 136 ? -25.089 -6.421 18.944 1.00 61.62 136 GLN A C 1
ATOM 1074 O O . GLN A 1 136 ? -25.214 -5.648 19.890 1.00 61.62 136 GLN A O 1
ATOM 1079 N N . LEU A 1 137 ? -23.972 -6.535 18.211 1.00 63.28 137 LEU A N 1
ATOM 1080 C CA . LEU A 1 137 ? -22.876 -5.570 18.274 1.00 63.28 137 LEU A CA 1
ATOM 1081 C C . LEU A 1 137 ? -23.490 -4.177 18.304 1.00 63.28 137 LEU A C 1
ATOM 1083 O O . LEU A 1 137 ? -24.425 -3.897 17.536 1.00 63.28 137 LEU A O 1
ATOM 1087 N N . SER A 1 138 ? -23.010 -3.354 19.233 1.00 74.56 138 SER A N 1
ATOM 1088 C CA . SER A 1 138 ? -23.516 -2.002 19.415 1.00 74.56 138 SER A CA 1
ATOM 1089 C C . SER A 1 138 ? -23.555 -1.312 18.05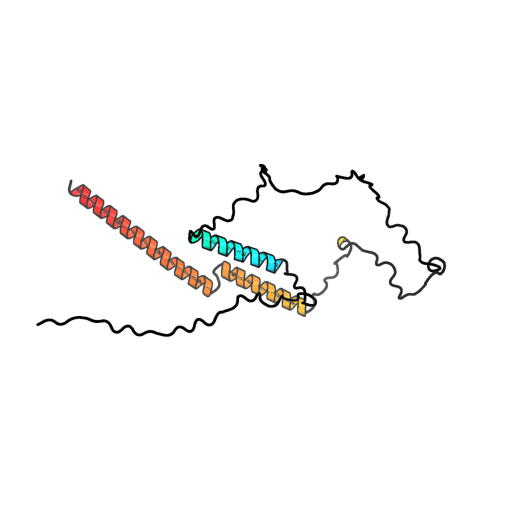4 1.00 74.56 138 SER A C 1
ATOM 1091 O O . SER A 1 138 ? -22.694 -1.555 17.208 1.00 74.56 138 SER A O 1
ATOM 1093 N N . ARG A 1 139 ? -24.553 -0.458 17.803 1.00 76.50 139 ARG A N 1
ATOM 1094 C CA . ARG A 1 139 ? -24.687 0.265 16.523 1.00 76.50 139 ARG A CA 1
ATOM 1095 C C . ARG A 1 139 ? -23.350 0.867 16.066 1.00 76.50 139 ARG A C 1
ATOM 1097 O O . ARG A 1 139 ? -23.003 0.789 14.895 1.00 76.50 139 ARG A O 1
ATOM 1104 N N . ARG A 1 140 ? -22.577 1.362 17.034 1.00 75.06 140 ARG A N 1
ATOM 1105 C CA . ARG A 1 140 ? -21.228 1.892 16.852 1.00 75.06 140 ARG A CA 1
ATOM 1106 C C . ARG A 1 140 ? -20.206 0.846 16.388 1.00 75.06 140 ARG A C 1
ATOM 1108 O O . ARG A 1 140 ? -19.458 1.101 15.457 1.00 75.06 140 ARG A O 1
ATOM 1115 N N . GLU A 1 141 ? -20.202 -0.335 16.992 1.00 83.12 141 GLU A N 1
ATOM 1116 C CA . GLU A 1 141 ? -19.290 -1.430 16.637 1.00 83.12 141 GLU A CA 1
ATOM 1117 C C . GLU A 1 141 ? -19.594 -1.992 15.241 1.00 83.12 141 GLU A C 1
ATOM 1119 O O . GLU A 1 141 ? -18.680 -2.353 14.504 1.00 83.12 141 GLU A O 1
ATOM 1124 N N . ARG A 1 142 ? -20.871 -2.019 14.834 1.00 84.31 142 ARG A N 1
ATOM 1125 C CA . ARG A 1 142 ? -21.261 -2.425 13.473 1.00 84.31 142 ARG A CA 1
ATOM 1126 C C . ARG A 1 142 ? -20.738 -1.465 12.416 1.00 84.31 142 ARG A C 1
ATOM 1128 O O . ARG A 1 142 ? -20.146 -1.914 11.441 1.00 84.31 142 ARG A O 1
ATOM 1135 N N . GLU A 1 143 ? -20.928 -0.166 12.629 1.00 86.38 143 GLU A N 1
ATOM 1136 C CA . GLU A 1 143 ? -20.440 0.867 11.710 1.00 86.38 143 GLU A CA 1
ATOM 1137 C C . GLU A 1 143 ? -18.898 0.883 11.655 1.00 86.38 143 GLU A C 1
ATOM 1139 O O . GLU A 1 143 ? -18.311 1.065 10.588 1.00 86.38 143 GLU A O 1
ATOM 1144 N N . GLU A 1 144 ? -18.217 0.628 12.777 1.00 88.25 144 GLU A N 1
ATOM 1145 C CA . GLU A 1 144 ? -16.754 0.517 12.820 1.00 88.25 144 GLU A CA 1
ATOM 1146 C C . GLU A 1 144 ? -16.240 -0.721 12.064 1.00 88.25 144 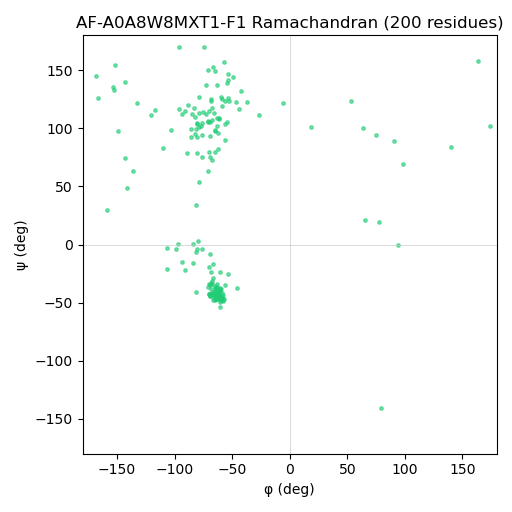GLU A C 1
ATOM 1148 O O . GLU A 1 144 ? -15.302 -0.596 11.271 1.00 88.25 144 GLU A O 1
ATOM 1153 N N . LEU A 1 145 ? -16.879 -1.886 12.222 1.00 88.12 145 LEU A N 1
ATOM 1154 C CA . LEU A 1 145 ? -16.535 -3.093 11.462 1.00 88.12 145 LEU A CA 1
ATOM 1155 C C . LEU A 1 145 ? -16.829 -2.943 9.972 1.00 88.12 145 LEU A C 1
ATOM 1157 O O . LEU A 1 145 ? -16.002 -3.327 9.151 1.00 88.12 145 LEU A O 1
ATOM 1161 N N . GLU A 1 146 ? -17.962 -2.354 9.602 1.00 90.88 146 GLU A N 1
ATOM 1162 C CA . GLU A 1 146 ? -18.290 -2.104 8.198 1.00 90.88 146 GLU A CA 1
ATOM 1163 C C . GLU A 1 146 ? -17.284 -1.139 7.565 1.00 90.88 146 GLU A C 1
ATOM 1165 O O . GLU A 1 146 ? -16.799 -1.375 6.460 1.00 90.88 146 GLU A O 1
ATOM 1170 N N . LYS A 1 147 ? -16.865 -0.098 8.294 1.00 94.62 147 LYS A N 1
ATOM 1171 C CA . LYS A 1 147 ? -15.809 0.816 7.843 1.00 94.62 147 LYS A CA 1
ATOM 1172 C C . LYS A 1 147 ? -14.469 0.104 7.663 1.00 94.62 147 LYS A C 1
ATOM 1174 O O . LYS A 1 147 ? -13.744 0.408 6.715 1.00 94.62 147 LYS A O 1
ATOM 1179 N N . GLN A 1 148 ? -14.117 -0.824 8.551 1.00 94.00 148 GLN A N 1
ATOM 1180 C CA . GLN A 1 148 ? -12.911 -1.642 8.403 1.00 94.00 148 GLN A CA 1
ATOM 1181 C C . GLN A 1 148 ? -13.021 -2.576 7.192 1.00 94.00 148 GLN A C 1
ATOM 1183 O O . GLN A 1 148 ? -12.127 -2.584 6.348 1.00 94.00 148 GLN A O 1
ATOM 1188 N N . GLN A 1 149 ? -14.139 -3.284 7.042 1.00 94.94 149 GLN A N 1
ATOM 1189 C CA . GLN A 1 149 ? -14.395 -4.170 5.906 1.00 94.94 149 GLN A CA 1
ATOM 1190 C C . GLN A 1 149 ? -14.399 -3.411 4.576 1.00 94.94 149 GLN A C 1
ATOM 1192 O O . GLN A 1 149 ? -13.820 -3.883 3.602 1.00 94.94 149 GLN A O 1
ATOM 1197 N N . ALA A 1 150 ? -14.976 -2.210 4.529 1.00 95.19 150 ALA A N 1
ATOM 1198 C CA . ALA A 1 150 ? -14.970 -1.359 3.345 1.00 95.19 150 ALA A CA 1
ATOM 1199 C C . ALA A 1 150 ? -13.548 -0.932 2.954 1.00 95.19 150 ALA A C 1
ATOM 1201 O O . ALA A 1 150 ? -13.205 -0.965 1.772 1.00 95.19 150 ALA A O 1
ATOM 1202 N N . LYS A 1 151 ? -12.697 -0.590 3.931 1.00 95.31 151 LYS A N 1
ATOM 1203 C CA . LYS A 1 151 ? -11.276 -0.296 3.684 1.00 95.31 151 LYS A CA 1
ATOM 1204 C C . LYS A 1 151 ? -10.532 -1.515 3.152 1.00 95.31 151 LYS A C 1
ATOM 1206 O O . LYS A 1 151 ? -9.824 -1.389 2.159 1.00 95.31 151 LYS A O 1
ATOM 1211 N N . VAL A 1 152 ? -10.718 -2.679 3.773 1.00 95.25 152 VAL A N 1
ATOM 1212 C CA . VAL A 1 152 ? -10.100 -3.937 3.325 1.00 95.25 152 VAL A CA 1
ATOM 1213 C C . VAL A 1 152 ? -10.558 -4.278 1.912 1.00 95.25 152 VAL A C 1
ATOM 1215 O O . VAL A 1 152 ? -9.733 -4.577 1.058 1.00 95.25 152 VAL A O 1
ATOM 1218 N N . ARG A 1 153 ? -11.854 -4.147 1.619 1.00 95.50 153 ARG A N 1
ATOM 1219 C CA . ARG A 1 153 ? -12.401 -4.368 0.279 1.00 95.50 153 A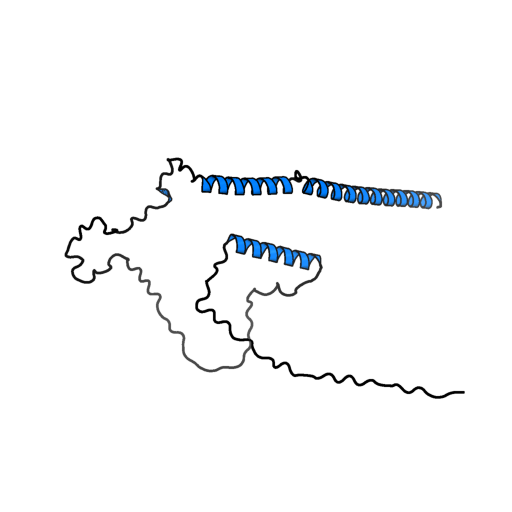RG A CA 1
ATOM 1220 C C . ARG A 1 153 ? -11.822 -3.387 -0.737 1.00 95.50 153 ARG A C 1
ATOM 1222 O O . ARG A 1 153 ? -11.489 -3.798 -1.842 1.00 95.50 153 ARG A O 1
ATOM 1229 N N . TYR A 1 154 ? -11.703 -2.108 -0.389 1.00 95.44 154 TYR A N 1
ATOM 1230 C CA . TYR A 1 154 ? -11.082 -1.112 -1.262 1.00 95.44 154 TYR A CA 1
ATOM 1231 C C . TYR A 1 154 ? -9.623 -1.469 -1.558 1.00 95.44 154 TYR A C 1
ATOM 1233 O O . TYR A 1 154 ? -9.221 -1.485 -2.717 1.00 95.44 154 TYR A O 1
ATOM 1241 N N . GLN A 1 155 ? -8.854 -1.816 -0.523 1.00 95.19 155 GLN A N 1
ATOM 1242 C CA . GLN A 1 155 ? -7.472 -2.267 -0.668 1.00 95.19 155 GLN A CA 1
ATOM 1243 C C . GLN A 1 155 ? -7.395 -3.518 -1.539 1.00 95.19 155 GLN A C 1
ATOM 1245 O O . GLN A 1 155 ? -6.611 -3.550 -2.476 1.00 95.19 155 GLN A O 1
ATOM 1250 N N . GLN A 1 156 ? -8.256 -4.507 -1.304 1.00 96.19 156 GLN A N 1
ATOM 1251 C CA . GLN A 1 156 ? -8.324 -5.717 -2.113 1.00 96.19 156 GLN A CA 1
ATOM 1252 C C . GLN A 1 156 ? -8.619 -5.396 -3.583 1.00 96.19 156 GLN A C 1
ATOM 1254 O O . GLN A 1 156 ? -7.900 -5.860 -4.458 1.00 96.19 156 GLN A O 1
ATOM 1259 N N . LEU A 1 157 ? -9.616 -4.557 -3.872 1.00 96.19 157 LEU A N 1
ATOM 1260 C CA . LEU A 1 157 ? -9.929 -4.135 -5.241 1.00 96.19 157 LEU A CA 1
ATOM 1261 C C . LEU A 1 157 ? -8.781 -3.352 -5.890 1.00 96.19 157 LEU A C 1
ATOM 1263 O O . LEU A 1 157 ? -8.578 -3.458 -7.099 1.00 96.19 157 LEU A O 1
ATOM 1267 N N . HIS A 1 158 ? -8.036 -2.571 -5.109 1.00 96.19 158 HIS A N 1
ATOM 1268 C CA . HIS A 1 158 ? -6.860 -1.852 -5.586 1.00 96.19 158 HIS A CA 1
ATOM 1269 C C . HIS A 1 158 ? -5.720 -2.825 -5.920 1.00 96.19 158 HIS A C 1
ATOM 1271 O O . HIS A 1 158 ? -5.143 -2.740 -6.999 1.00 96.19 158 HIS A O 1
ATOM 1277 N N . MET A 1 159 ? -5.464 -3.809 -5.054 1.00 93.31 159 MET A N 1
ATOM 1278 C CA . MET A 1 159 ? -4.488 -4.878 -5.298 1.00 93.31 159 MET A CA 1
ATOM 1279 C C . MET A 1 159 ? -4.876 -5.754 -6.496 1.00 93.31 159 MET A C 1
ATOM 1281 O O . MET A 1 159 ? -4.020 -6.135 -7.287 1.00 93.31 159 MET A O 1
ATOM 1285 N N . GLU A 1 160 ? -6.169 -6.034 -6.670 1.00 94.81 160 GLU A N 1
ATOM 1286 C CA . GLU A 1 160 ? -6.716 -6.735 -7.838 1.00 94.81 160 GLU A CA 1
ATOM 1287 C C . GLU A 1 160 ? -6.637 -5.901 -9.129 1.00 94.81 160 GLU A C 1
ATOM 1289 O O . GLU A 1 160 ? -6.932 -6.416 -10.206 1.00 94.81 160 GLU A O 1
ATOM 1294 N N . GLY A 1 161 ? -6.267 -4.620 -9.051 1.00 95.19 161 GLY A N 1
ATOM 1295 C CA . GLY A 1 161 ? -6.160 -3.756 -10.221 1.00 95.19 161 GLY A CA 1
ATOM 1296 C C . GLY A 1 161 ? -7.501 -3.254 -10.750 1.00 95.19 161 GLY A C 1
ATOM 1297 O O . GLY A 1 161 ? -7.584 -2.879 -11.914 1.00 95.19 161 GLY A O 1
ATOM 1298 N N . LYS A 1 162 ? -8.570 -3.286 -9.943 1.00 94.62 162 LYS A N 1
ATOM 1299 C CA . LYS A 1 162 ? -9.930 -2.896 -10.358 1.00 94.62 162 LYS A CA 1
ATOM 1300 C C . LYS A 1 162 ? -10.244 -1.421 -10.105 1.00 94.62 162 LYS A C 1
ATOM 1302 O O . LYS A 1 162 ? -11.135 -0.880 -10.758 1.00 94.62 162 LYS A O 1
ATOM 1307 N N . THR A 1 163 ? -9.535 -0.761 -9.191 1.00 96.25 163 THR A N 1
ATOM 1308 C CA . THR A 1 163 ? -9.649 0.693 -8.985 1.00 96.25 163 THR A CA 1
ATOM 1309 C C . THR A 1 163 ? -9.125 1.452 -10.204 1.00 96.25 163 THR A C 1
ATOM 1311 O O . THR A 1 163 ? -8.285 0.945 -10.944 1.00 96.25 163 THR A O 1
ATOM 1314 N N . ASP A 1 164 ? -9.623 2.664 -10.443 1.00 94.38 164 ASP A N 1
ATOM 1315 C CA . ASP A 1 164 ? -9.203 3.472 -11.600 1.00 94.38 164 ASP A CA 1
ATOM 1316 C C . ASP A 1 164 ? -7.700 3.771 -11.581 1.00 94.38 164 ASP A C 1
ATOM 1318 O O . ASP A 1 164 ? -7.038 3.693 -12.614 1.00 94.38 164 ASP A O 1
ATOM 1322 N N . GLU A 1 165 ? -7.157 4.020 -10.388 1.00 93.38 165 GLU A N 1
ATOM 1323 C CA . GLU A 1 165 ? -5.726 4.228 -10.149 1.00 93.38 165 GLU A CA 1
ATOM 1324 C C . GLU A 1 165 ? -4.905 3.000 -10.558 1.00 93.38 165 GLU A C 1
ATOM 1326 O O . GLU A 1 165 ? -4.011 3.094 -11.398 1.00 93.38 165 GLU A O 1
ATOM 1331 N N . ALA A 1 166 ? -5.256 1.819 -10.039 1.00 96.25 166 ALA A N 1
ATOM 1332 C CA . ALA A 1 166 ? -4.511 0.602 -10.330 1.00 96.25 166 ALA A CA 1
ATOM 1333 C C . ALA A 1 166 ? -4.677 0.164 -11.796 1.00 96.25 166 ALA A C 1
ATOM 1335 O O . ALA A 1 166 ? -3.730 -0.326 -12.411 1.00 96.25 166 ALA A O 1
ATOM 1336 N N . ARG A 1 167 ? -5.846 0.411 -12.407 1.00 95.69 167 ARG A N 1
ATOM 1337 C CA . ARG A 1 167 ? -6.051 0.220 -13.851 1.00 95.69 167 ARG A CA 1
ATOM 1338 C C . ARG A 1 167 ? -5.137 1.118 -14.679 1.00 95.69 167 ARG A C 1
ATOM 1340 O O . ARG A 1 167 ? -4.556 0.641 -15.654 1.00 95.69 167 ARG A O 1
ATOM 1347 N N . ALA A 1 168 ? -4.996 2.389 -14.305 1.00 97.56 168 ALA A N 1
ATOM 1348 C CA . ALA A 1 168 ? -4.109 3.323 -14.989 1.00 97.56 168 ALA A CA 1
ATOM 1349 C C . ALA A 1 168 ? -2.637 2.897 -14.871 1.00 97.56 168 ALA A C 1
ATOM 1351 O O . ALA A 1 168 ? -1.914 2.901 -15.870 1.00 97.56 168 ALA A O 1
ATOM 1352 N N . ASP A 1 169 ? -2.211 2.451 -13.690 1.00 95.81 169 ASP A N 1
ATOM 1353 C CA . ASP A 1 169 ? -0.852 1.951 -13.474 1.00 95.81 169 ASP A CA 1
ATOM 1354 C C . ASP A 1 169 ? -0.576 0.670 -14.269 1.00 95.81 169 ASP A C 1
ATOM 1356 O O . ASP A 1 169 ? 0.455 0.561 -14.940 1.00 95.81 169 ASP A O 1
ATOM 1360 N N . LEU A 1 170 ? -1.518 -0.277 -14.295 1.00 95.88 170 LEU A N 1
ATOM 1361 C CA . LEU A 1 170 ? -1.408 -1.472 -15.133 1.00 95.88 170 LEU A CA 1
ATOM 1362 C C . LEU A 1 170 ? -1.355 -1.123 -16.624 1.00 95.88 170 LEU A C 1
ATOM 1364 O O . LEU A 1 170 ? -0.533 -1.688 -17.350 1.00 95.88 170 LEU A O 1
ATOM 1368 N N . ALA A 1 171 ? -2.171 -0.171 -17.082 1.00 96.50 171 ALA A N 1
ATOM 1369 C CA . ALA A 1 171 ? -2.142 0.308 -18.461 1.00 96.50 171 ALA A CA 1
ATOM 1370 C C . ALA A 1 171 ? -0.789 0.953 -18.802 1.00 96.50 171 ALA A C 1
ATOM 1372 O O . ALA A 1 171 ? -0.203 0.660 -19.847 1.00 96.50 171 ALA A O 1
ATOM 1373 N N . ARG A 1 172 ? -0.236 1.766 -17.894 1.00 97.00 172 ARG A N 1
ATOM 1374 C CA . ARG A 1 172 ? 1.098 2.358 -18.046 1.00 97.00 172 ARG A CA 1
ATOM 1375 C C . ARG A 1 172 ? 2.180 1.283 -18.151 1.00 97.00 172 ARG A C 1
ATOM 1377 O O . ARG A 1 172 ? 3.036 1.359 -19.033 1.00 97.00 172 ARG A O 1
ATOM 1384 N N . LEU A 1 173 ? 2.135 0.265 -17.292 1.00 96.69 173 LEU A N 1
ATOM 1385 C CA . LEU A 1 173 ? 3.073 -0.858 -17.343 1.00 96.69 173 LEU A CA 1
ATOM 1386 C C . LEU A 1 173 ? 2.930 -1.668 -18.638 1.00 96.69 173 LEU A C 1
ATOM 1388 O O . LEU A 1 173 ? 3.940 -2.068 -19.216 1.00 96.69 173 LEU A O 1
ATOM 1392 N N . ALA A 1 174 ? 1.706 -1.882 -19.126 1.00 97.38 174 ALA A N 1
ATOM 1393 C CA . ALA A 1 174 ? 1.456 -2.570 -20.391 1.00 97.38 174 ALA A CA 1
ATOM 1394 C C . ALA A 1 174 ? 2.062 -1.820 -21.589 1.00 97.38 174 ALA A C 1
ATOM 1396 O O . ALA A 1 174 ? 2.686 -2.448 -22.443 1.00 97.38 174 ALA A O 1
ATOM 1397 N N . ILE A 1 175 ? 1.967 -0.485 -21.621 1.00 97.81 175 ILE A N 1
ATOM 1398 C CA . ILE A 1 175 ? 2.605 0.341 -22.660 1.00 97.81 175 ILE A CA 1
ATOM 1399 C C . ILE A 1 175 ? 4.126 0.149 -22.648 1.00 97.81 175 ILE A C 1
ATOM 1401 O O . ILE A 1 175 ? 4.724 -0.057 -23.702 1.00 97.81 175 ILE A O 1
ATOM 1405 N N . ILE A 1 176 ? 4.757 0.162 -21.469 1.00 98.12 176 ILE A N 1
ATOM 1406 C CA . ILE A 1 176 ? 6.211 -0.032 -21.346 1.00 98.12 176 ILE A CA 1
ATOM 1407 C C . ILE A 1 176 ? 6.616 -1.439 -21.795 1.00 98.12 176 ILE A C 1
ATOM 1409 O O . ILE A 1 176 ? 7.605 -1.585 -22.513 1.00 98.12 176 ILE A O 1
ATOM 1413 N N . ARG A 1 177 ? 5.867 -2.476 -21.396 1.00 98.06 177 ARG A N 1
ATOM 1414 C CA . ARG A 1 177 ? 6.121 -3.854 -21.848 1.00 98.06 177 ARG A CA 1
ATOM 1415 C C . ARG A 1 177 ? 6.056 -3.946 -23.368 1.00 98.06 177 ARG A C 1
ATOM 1417 O O . ARG A 1 177 ? 7.023 -4.395 -23.972 1.00 98.06 177 ARG A O 1
ATOM 1424 N N . LYS A 1 178 ? 5.001 -3.397 -23.979 1.00 97.94 178 LYS A N 1
ATOM 1425 C CA . LYS A 1 178 ? 4.853 -3.351 -25.436 1.00 97.94 178 LYS A CA 1
ATOM 1426 C C . LYS A 1 178 ? 6.025 -2.636 -26.111 1.00 97.94 178 LYS A C 1
ATOM 1428 O O . LYS A 1 178 ? 6.608 -3.170 -27.041 1.00 97.94 178 LYS A O 1
ATOM 1433 N N . GLN A 1 179 ? 6.428 -1.468 -25.612 1.00 98.00 179 GLN A N 1
ATOM 1434 C CA . GLN A 1 179 ? 7.572 -0.733 -26.166 1.00 98.00 179 GLN A CA 1
ATOM 1435 C C . GLN A 1 179 ? 8.881 -1.528 -26.080 1.00 98.00 179 GLN A C 1
ATOM 1437 O O . GLN A 1 179 ? 9.698 -1.471 -26.999 1.00 98.00 179 GLN A O 1
ATOM 1442 N N . ARG A 1 180 ? 9.092 -2.274 -24.991 1.00 97.94 180 ARG A N 1
ATOM 1443 C CA . ARG A 1 180 ? 10.273 -3.131 -24.825 1.00 97.94 180 ARG A CA 1
ATOM 1444 C C . ARG A 1 180 ? 10.243 -4.329 -25.764 1.00 97.94 180 ARG A C 1
ATOM 1446 O O . ARG A 1 180 ? 11.265 -4.627 -26.371 1.00 97.94 180 ARG A O 1
ATOM 1453 N N . GLU A 1 181 ? 9.096 -4.985 -25.892 1.00 97.19 181 GLU A N 1
ATOM 1454 C CA . GLU A 1 181 ? 8.901 -6.104 -26.814 1.00 97.19 181 GLU A CA 1
ATOM 1455 C C . GLU A 1 181 ? 9.079 -5.664 -28.270 1.00 97.19 181 GLU A C 1
ATOM 1457 O O . GLU A 1 181 ? 9.813 -6.307 -29.013 1.00 97.19 181 GLU A O 1
ATOM 1462 N N . ASP A 1 182 ? 8.489 -4.534 -28.664 1.00 95.81 182 ASP A N 1
ATOM 1463 C CA . ASP A 1 182 ? 8.622 -3.980 -30.013 1.00 95.81 182 ASP A CA 1
ATOM 1464 C C . ASP A 1 182 ? 10.077 -3.577 -30.310 1.00 95.81 182 ASP A C 1
ATOM 1466 O O . ASP A 1 182 ? 10.583 -3.826 -31.402 1.00 95.81 182 ASP A O 1
ATOM 1470 N N . ALA A 1 183 ? 10.795 -3.003 -29.337 1.00 96.62 183 ALA A N 1
ATOM 1471 C CA . ALA A 1 183 ? 12.217 -2.691 -29.486 1.00 96.62 183 ALA A CA 1
ATOM 1472 C C . ALA A 1 183 ? 13.096 -3.951 -29.564 1.00 96.62 183 ALA A C 1
ATOM 1474 O O . ALA A 1 183 ? 14.057 -3.976 -30.332 1.00 96.62 183 ALA A O 1
ATOM 1475 N N . ALA A 1 184 ? 12.785 -4.994 -28.788 1.00 96.69 184 ALA A N 1
ATOM 1476 C CA . ALA A 1 184 ? 13.492 -6.271 -28.847 1.00 96.69 184 ALA A CA 1
ATOM 1477 C C . ALA A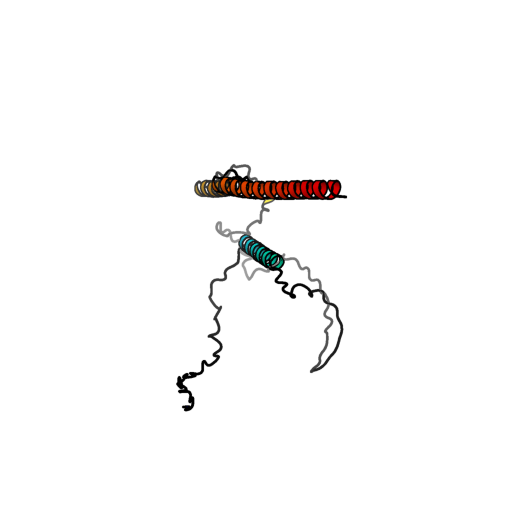 1 184 ? 13.283 -6.954 -30.205 1.00 96.69 184 ALA A C 1
ATOM 1479 O O . ALA A 1 184 ? 14.263 -7.319 -30.849 1.00 96.69 184 ALA A O 1
ATOM 1480 N N . LYS A 1 185 ? 12.034 -7.014 -30.685 1.00 96.00 185 LYS A N 1
ATOM 1481 C CA . LYS A 1 185 ? 11.695 -7.533 -32.017 1.00 96.00 185 LYS A CA 1
ATOM 1482 C C . LYS A 1 185 ? 12.420 -6.773 -33.124 1.00 96.00 185 LYS A C 1
ATOM 1484 O O . LYS A 1 185 ? 13.069 -7.404 -33.950 1.00 96.00 185 LYS A O 1
ATOM 1489 N N . LYS A 1 186 ? 12.419 -5.434 -33.087 1.00 96.12 186 LYS A N 1
ATOM 1490 C CA . LYS A 1 186 ? 13.176 -4.620 -34.056 1.00 96.12 186 LYS A CA 1
ATOM 1491 C C . LYS A 1 186 ? 14.672 -4.935 -34.051 1.00 96.12 186 LYS A C 1
ATOM 1493 O O . LYS A 1 186 ? 15.251 -5.101 -35.117 1.00 96.12 186 LYS A O 1
ATOM 1498 N N . ARG A 1 187 ? 15.301 -5.083 -32.878 1.00 94.31 187 ARG A N 1
ATOM 1499 C CA . ARG A 1 187 ? 16.722 -5.474 -32.810 1.00 94.31 187 ARG A CA 1
ATOM 1500 C C . ARG A 1 187 ? 16.980 -6.881 -33.345 1.00 94.31 187 ARG A C 1
ATOM 1502 O O . ARG A 1 187 ? 18.024 -7.109 -33.948 1.00 94.31 187 ARG A O 1
ATOM 1509 N N . GLU A 1 188 ? 16.077 -7.829 -33.109 1.00 93.88 188 GLU A N 1
ATOM 1510 C CA . GLU A 1 188 ? 16.202 -9.189 -33.646 1.00 93.88 188 GLU A CA 1
ATOM 1511 C C . GLU A 1 188 ? 16.048 -9.220 -35.169 1.00 93.88 188 GLU A C 1
ATOM 1513 O O . GLU A 1 188 ? 16.817 -9.904 -35.842 1.00 93.88 188 GLU A O 1
ATOM 1518 N N . GLU A 1 189 ? 15.102 -8.459 -35.720 1.00 93.38 189 GLU A N 1
ATOM 1519 C CA . GLU A 1 189 ? 14.906 -8.309 -37.165 1.00 93.38 189 GLU A CA 1
ATOM 1520 C C . GLU A 1 189 ? 16.117 -7.642 -37.830 1.00 93.38 189 GLU A C 1
ATOM 1522 O O . GLU A 1 189 ? 16.643 -8.163 -38.812 1.00 93.38 189 GLU A O 1
ATOM 1527 N N . GLU A 1 190 ? 16.627 -6.547 -37.258 1.00 91.69 190 GLU A N 1
ATOM 1528 C CA . GLU A 1 190 ? 17.843 -5.880 -37.737 1.00 91.69 190 GLU A CA 1
ATOM 1529 C C . GLU A 1 190 ? 19.064 -6.807 -37.676 1.00 91.69 190 GLU A C 1
ATOM 1531 O O . GLU A 1 190 ? 19.876 -6.831 -38.603 1.00 91.69 190 GLU A O 1
ATOM 1536 N N . ARG A 1 191 ? 19.188 -7.612 -36.612 1.00 93.00 191 ARG A N 1
ATOM 1537 C CA . ARG A 1 191 ? 20.270 -8.592 -36.486 1.00 93.00 191 ARG A CA 1
ATOM 1538 C C . ARG A 1 191 ? 20.168 -9.688 -37.545 1.00 93.00 191 ARG A C 1
ATOM 1540 O O . ARG A 1 191 ? 21.181 -9.991 -38.168 1.00 93.00 191 ARG A O 1
ATOM 1547 N N . LYS A 1 192 ? 18.977 -10.251 -37.774 1.00 93.38 192 LYS A N 1
ATOM 1548 C CA . LYS A 1 192 ? 18.753 -11.274 -38.811 1.00 93.38 192 LYS A CA 1
ATOM 1549 C C . LYS A 1 192 ? 19.038 -10.726 -40.208 1.00 93.38 192 LYS A C 1
ATOM 1551 O O . LYS A 1 192 ? 19.803 -11.338 -40.943 1.00 93.38 192 LYS A O 1
ATOM 1556 N N . ALA A 1 193 ? 18.539 -9.534 -40.535 1.00 92.12 193 ALA A N 1
ATOM 1557 C CA . ALA A 1 193 ? 18.824 -8.881 -41.813 1.00 92.12 193 ALA A CA 1
ATOM 1558 C C . ALA A 1 193 ? 20.326 -8.590 -41.999 1.00 92.12 193 ALA A C 1
ATOM 1560 O O . ALA A 1 193 ? 20.869 -8.749 -43.093 1.00 92.12 193 ALA A O 1
ATOM 1561 N N . ALA A 1 194 ? 21.028 -8.198 -40.930 1.00 90.19 194 ALA A N 1
ATOM 1562 C CA . ALA A 1 194 ? 22.474 -8.000 -40.968 1.00 90.19 194 ALA A CA 1
ATOM 1563 C C . ALA A 1 194 ? 23.254 -9.317 -41.129 1.00 90.19 194 ALA A C 1
ATOM 1565 O O . ALA A 1 194 ? 24.299 -9.317 -41.778 1.00 90.19 194 ALA A O 1
ATOM 1566 N N . GLU A 1 195 ? 22.785 -10.422 -40.545 1.00 90.12 195 GLU A N 1
ATOM 1567 C CA . GLU A 1 195 ? 23.375 -11.756 -40.718 1.00 90.12 195 GLU A CA 1
ATOM 1568 C C . GLU A 1 195 ? 23.139 -12.291 -42.141 1.00 90.12 195 GLU A C 1
ATOM 1570 O O . GLU A 1 195 ? 24.092 -12.743 -42.771 1.00 90.12 195 GLU A O 1
ATOM 1575 N N . GLU A 1 196 ? 21.939 -12.134 -42.706 1.00 88.50 196 GLU A N 1
ATOM 1576 C CA . GLU A 1 196 ? 21.630 -12.491 -44.101 1.00 88.50 196 GLU A CA 1
ATOM 1577 C C . GLU A 1 196 ? 22.461 -11.673 -45.102 1.00 88.50 196 GLU A C 1
ATOM 1579 O O . GLU A 1 196 ? 23.067 -12.236 -46.013 1.00 88.50 196 GLU A O 1
ATOM 1584 N N . ALA A 1 197 ? 22.586 -10.357 -44.893 1.00 85.75 197 ALA A N 1
ATOM 1585 C CA . ALA A 1 197 ? 23.404 -9.490 -45.743 1.00 85.75 197 ALA A CA 1
ATOM 1586 C C . ALA A 1 197 ? 24.916 -9.757 -45.624 1.00 85.75 197 ALA A C 1
ATOM 1588 O O . ALA A 1 197 ? 25.674 -9.407 -46.533 1.00 85.75 197 ALA A O 1
ATOM 1589 N N . LYS A 1 198 ? 25.379 -10.331 -44.504 1.00 85.19 198 LYS A N 1
ATOM 1590 C CA . LYS A 1 198 ? 26.768 -10.790 -44.336 1.00 85.19 198 LYS A CA 1
ATOM 1591 C C . LYS A 1 198 ? 26.977 -12.167 -44.965 1.00 85.19 198 LYS A C 1
ATOM 1593 O O . LYS A 1 198 ? 27.993 -12.364 -45.621 1.00 85.19 198 LYS A O 1
ATOM 1598 N N . GLY A 1 199 ? 26.015 -13.077 -44.814 1.00 81.12 199 GLY A N 1
ATOM 1599 C CA . GLY A 1 199 ? 26.042 -14.417 -45.401 1.00 81.12 199 GLY A CA 1
ATOM 1600 C C . GLY A 1 199 ? 25.934 -14.420 -46.926 1.00 81.12 199 GLY A C 1
ATOM 1601 O O . GLY A 1 199 ? 26.547 -15.262 -47.561 1.00 81.12 199 GLY A O 1
ATOM 1602 N N . SER A 1 200 ? 25.232 -13.453 -47.529 1.00 72.31 200 SER A N 1
ATOM 1603 C CA . SER A 1 200 ? 25.152 -13.307 -48.991 1.00 72.31 200 SER A CA 1
ATOM 1604 C C . SER A 1 200 ? 26.356 -12.589 -49.620 1.00 72.31 200 SER A C 1
ATOM 1606 O O . SER A 1 200 ? 26.398 -12.429 -50.839 1.00 72.31 200 SER A O 1
ATOM 1608 N N . LYS A 1 201 ? 27.274 -12.050 -48.805 1.00 65.38 201 LYS A N 1
ATOM 1609 C CA . LYS A 1 201 ? 28.486 -11.331 -49.246 1.00 65.38 201 LYS A CA 1
ATOM 1610 C C . LYS A 1 201 ? 29.779 -12.138 -49.050 1.00 65.38 201 LYS A C 1
ATOM 1612 O O . LYS A 1 201 ? 30.838 -11.631 -49.415 1.00 65.38 201 LYS A O 1
ATOM 1617 N N . SER A 1 202 ? 29.705 -13.334 -48.461 1.00 52.19 202 SER A N 1
ATOM 1618 C CA . SER A 1 202 ? 30.758 -14.366 -48.508 1.00 52.19 202 SER A CA 1
ATOM 1619 C C . SER A 1 202 ? 30.428 -15.387 -49.582 1.00 52.19 202 SER A C 1
ATOM 1621 O O . SER A 1 202 ? 31.394 -15.918 -50.166 1.00 52.19 202 SER A O 1
#

Organism: Magallana gigas (NCBI:txid29159)

Sequence (202 aa):
MLPSLYICSQLHKISRGGRGGGYGPKKNYKGQRRHFTDADELKQQQERDKKQQEWRRQQGIESDEEEEEEPKATAKSQGAPGELPPSDSDSEEDSEDEGDKKAKGVEHLIEIENPNRTGARQLKKVTELNTTGKTQLSRREREELEKQQAKVRYQQLHMEGKTDEARADLARLAIIRKQREDAAKKREEERKAAEEAKGSKS

pLDDT: mean 71.45, std 20.74, range [30.88, 98.12]

Mean predicted aligned error: 23.05 Å

InterPro domains:
  IPR019380 Casein kinase substrate, phosphoprotein PP28 [PF10252] (114-192)
  IPR039876 28kDa heat- and acid-stable phosphoprotein [PTHR22055] (24-198)

Foldseek 3Di:
DDDDDDDDDDDDDDPCPDDPPDDPDDDDCPPPDDDDQDPVNVVVVVVVVVVVVVVCVVVVVDPPPPDDPDDDDDDDDDDDDDDDDDDDDDPPPDPDDPPDPDDDPCPVVDDPPDPPPPPDDPPDDPVPPPPVDPPPPPPVRVVVVVVVVVVVVVVVCLVVQNDPVSVVVVVVVVVVVVVVVVVVVVVVVVVVVVVVVVVVVD